Protein AF-A0A2G5LG76-F1 (afdb_monomer_lite)

Radius of gyration: 59.73 Å; chains: 1; bounding box: 99×32×168 Å

Structure (mmCIF, N/CA/C/O backbone):
data_AF-A0A2G5LG76-F1
#
_entry.id   AF-A0A2G5LG76-F1
#
loop_
_atom_site.group_PDB
_atom_site.id
_atom_site.type_symbol
_atom_site.label_atom_id
_atom_site.label_alt_id
_atom_site.label_comp_id
_atom_site.label_asym_id
_atom_site.label_entity_id
_atom_site.label_seq_id
_atom_site.pdbx_PDB_ins_code
_atom_site.Cartn_x
_atom_site.Cartn_y
_atom_site.Cartn_z
_atom_site.occupancy
_atom_site.B_iso_or_equiv
_atom_site.auth_seq_id
_atom_site.auth_comp_id
_atom_site.auth_asym_id
_atom_site.auth_atom_id
_atom_site.pdbx_PDB_model_num
ATOM 1 N N . MET A 1 1 ? -22.701 -0.155 91.442 1.00 51.75 1 MET A N 1
ATOM 2 C CA . MET A 1 1 ? -23.079 -0.009 90.022 1.00 51.75 1 MET A CA 1
ATOM 3 C C . MET A 1 1 ? -24.435 0.675 89.965 1.00 51.75 1 MET A C 1
ATOM 5 O O . MET A 1 1 ? -25.455 0.018 90.115 1.00 51.75 1 MET A O 1
ATOM 9 N N . THR A 1 2 ? -24.459 2.002 89.880 1.00 55.66 2 THR A N 1
ATOM 10 C CA . THR A 1 2 ? -25.697 2.763 89.671 1.00 55.66 2 THR A CA 1
ATOM 11 C C . THR A 1 2 ? -26.064 2.656 88.199 1.00 55.66 2 THR A C 1
ATOM 13 O O . THR A 1 2 ? -25.342 3.187 87.359 1.00 55.66 2 THR A O 1
ATOM 16 N N . PHE A 1 3 ? -27.139 1.927 87.889 1.00 58.81 3 PHE A N 1
ATOM 17 C CA . PHE A 1 3 ? -27.716 1.943 86.549 1.00 58.81 3 PHE A CA 1
ATOM 18 C C . PHE A 1 3 ? -28.110 3.377 86.208 1.00 58.81 3 PHE A C 1
ATOM 20 O O . PHE A 1 3 ? -28.814 4.036 86.979 1.00 58.81 3 PHE A O 1
ATOM 27 N N . ASP A 1 4 ? -27.614 3.852 85.073 1.00 81.94 4 ASP A N 1
ATOM 28 C CA . ASP A 1 4 ? -27.939 5.166 84.552 1.00 81.94 4 ASP A CA 1
ATOM 29 C C . ASP A 1 4 ? -29.458 5.264 84.328 1.00 81.94 4 ASP A C 1
ATOM 31 O O . ASP A 1 4 ? -30.087 4.358 83.766 1.00 81.94 4 ASP A O 1
ATOM 35 N N . LYS A 1 5 ? -30.076 6.342 84.823 1.00 80.06 5 LYS A N 1
ATOM 36 C CA . LYS A 1 5 ? -31.538 6.524 84.784 1.00 80.06 5 LYS A CA 1
ATOM 37 C C . LYS A 1 5 ? -32.067 6.536 83.349 1.00 80.06 5 LYS A C 1
ATOM 39 O O . LYS A 1 5 ? -33.220 6.156 83.132 1.00 80.06 5 LYS A O 1
ATOM 44 N N . ASP A 1 6 ? -31.232 6.919 82.389 1.00 80.38 6 ASP A N 1
ATOM 45 C CA . ASP A 1 6 ? -31.582 6.924 80.972 1.00 80.38 6 ASP A CA 1
ATOM 46 C C . ASP A 1 6 ? -31.678 5.507 80.394 1.00 80.38 6 ASP A C 1
ATOM 48 O O . ASP A 1 6 ? -32.635 5.206 79.678 1.00 80.38 6 ASP A O 1
ATOM 52 N N . GLN A 1 7 ? -30.809 4.581 80.813 1.00 80.25 7 GLN A N 1
ATOM 53 C CA . GLN A 1 7 ? -30.920 3.171 80.419 1.00 80.25 7 GLN A CA 1
ATOM 54 C C . GLN A 1 7 ? -32.157 2.485 81.018 1.00 80.25 7 GLN A C 1
ATOM 56 O O . GLN A 1 7 ? -32.817 1.679 80.359 1.00 80.25 7 GLN A O 1
ATOM 61 N N . LEU A 1 8 ? -32.533 2.836 82.251 1.00 80.44 8 LEU A N 1
ATOM 62 C CA . LEU A 1 8 ? -33.778 2.365 82.875 1.00 80.44 8 LEU A CA 1
ATOM 63 C C . LEU A 1 8 ? -35.032 2.889 82.151 1.00 80.44 8 LEU A C 1
ATOM 65 O O . LEU A 1 8 ? -36.031 2.178 82.037 1.00 80.44 8 LEU A O 1
ATOM 69 N N . ARG A 1 9 ? -34.993 4.118 81.620 1.00 82.19 9 ARG A N 1
ATOM 70 C CA . ARG A 1 9 ? -36.091 4.673 80.810 1.00 82.19 9 ARG A CA 1
ATOM 71 C C . ARG A 1 9 ? -36.193 4.018 79.434 1.00 82.19 9 ARG A C 1
ATOM 73 O O . ARG A 1 9 ? -37.306 3.737 78.994 1.00 82.19 9 ARG A O 1
ATOM 80 N N . GLU A 1 10 ? -35.068 3.770 78.774 1.00 83.12 10 GLU A N 1
ATOM 81 C CA . GLU A 1 10 ? -34.990 3.036 77.502 1.00 83.12 10 GLU A CA 1
ATOM 82 C C . GLU A 1 10 ? -35.563 1.617 77.634 1.00 83.12 10 GLU A C 1
ATOM 84 O O . GLU A 1 10 ? -36.462 1.220 76.892 1.00 83.12 10 GLU A O 1
ATOM 89 N N . THR A 1 11 ? -35.128 0.876 78.654 1.00 82.56 11 THR A N 1
ATOM 90 C CA . THR A 1 11 ? -35.582 -0.503 78.895 1.00 82.56 11 THR A CA 1
ATOM 91 C C . THR A 1 11 ? -37.071 -0.592 79.241 1.00 82.56 11 THR A C 1
ATOM 93 O O . THR A 1 11 ? -37.764 -1.476 78.737 1.00 82.56 11 THR A O 1
ATOM 96 N N . ALA A 1 12 ? -37.609 0.349 80.025 1.00 82.62 12 ALA A N 1
ATOM 97 C CA . ALA A 1 12 ? -39.044 0.416 80.310 1.00 82.62 12 ALA A CA 1
ATOM 98 C C . ALA A 1 12 ? -39.885 0.761 79.063 1.00 82.62 12 ALA A C 1
ATOM 100 O O . ALA A 1 12 ? -40.980 0.218 78.883 1.00 82.62 12 ALA A O 1
ATOM 101 N N . LYS A 1 13 ? -39.380 1.635 78.178 1.00 82.81 13 LYS A N 1
ATOM 102 C CA . LYS A 1 13 ? -40.020 1.929 76.884 1.00 82.81 13 LYS A CA 1
ATOM 103 C C . LYS A 1 13 ? -40.044 0.693 75.988 1.00 82.81 13 LYS A C 1
ATOM 105 O O . LYS A 1 13 ? -41.105 0.370 75.461 1.00 82.81 13 LYS A O 1
ATOM 110 N N . LEU A 1 14 ? -38.925 -0.024 75.882 1.00 78.75 14 LEU A N 1
ATOM 111 C CA . LEU A 1 14 ? -38.826 -1.279 75.133 1.00 78.75 14 LEU A CA 1
ATOM 112 C C . LEU A 1 14 ? -39.794 -2.338 75.674 1.00 78.75 14 LEU A C 1
ATOM 114 O O . LEU A 1 14 ? -40.553 -2.915 74.902 1.00 78.75 14 LEU A O 1
ATOM 118 N N . GLN A 1 15 ? -39.867 -2.532 76.995 1.00 82.56 15 GLN A N 1
ATOM 119 C CA . GLN A 1 15 ? -40.820 -3.470 77.603 1.00 82.56 15 GLN A CA 1
ATOM 120 C C . GLN A 1 15 ? -42.285 -3.113 77.324 1.00 82.56 15 GLN A C 1
ATOM 122 O O . GLN A 1 15 ? -43.109 -4.009 77.147 1.00 82.56 15 GLN A O 1
ATOM 127 N N . LYS A 1 16 ? -42.629 -1.819 77.292 1.00 83.94 16 LYS A N 1
ATOM 128 C CA . LYS A 1 16 ? -43.984 -1.365 76.952 1.00 83.94 16 LYS A CA 1
ATOM 129 C C . LYS A 1 16 ? -44.296 -1.593 75.473 1.00 83.94 16 LYS A C 1
ATOM 131 O O . LYS A 1 16 ? -45.386 -2.058 75.161 1.00 83.94 16 LYS A O 1
ATOM 136 N N . LEU A 1 17 ? -43.337 -1.314 74.592 1.00 77.44 17 LEU A N 1
ATOM 137 C CA . LEU A 1 17 ? -43.454 -1.537 73.151 1.00 77.44 17 LEU A CA 1
ATOM 138 C C . LEU A 1 17 ? -43.623 -3.030 72.823 1.00 77.44 17 LEU A C 1
ATOM 140 O O . LEU A 1 17 ? -44.446 -3.393 71.995 1.00 77.44 17 LEU A O 1
ATOM 144 N N . MET A 1 18 ? -42.905 -3.902 73.537 1.00 77.69 18 MET A N 1
ATOM 145 C CA . MET A 1 18 ? -42.996 -5.360 73.391 1.00 77.69 18 MET A CA 1
ATOM 146 C C . MET A 1 18 ? -44.325 -5.958 73.881 1.00 77.69 18 MET A C 1
ATOM 148 O O . MET A 1 18 ? -44.631 -7.099 73.547 1.00 77.69 18 MET A O 1
ATOM 152 N N . ARG A 1 19 ? -45.112 -5.224 74.681 1.00 85.44 19 ARG A N 1
ATOM 153 C CA . ARG A 1 19 ? -46.445 -5.657 75.141 1.00 85.44 19 ARG A CA 1
ATOM 154 C C . ARG A 1 19 ? -47.576 -5.255 74.190 1.00 85.44 19 ARG A C 1
ATOM 156 O O . ARG A 1 19 ? -48.689 -5.730 74.391 1.00 85.44 19 ARG A O 1
ATOM 163 N N . ASP A 1 20 ? -47.314 -4.407 73.193 1.00 90.31 20 ASP A N 1
ATOM 164 C CA . ASP A 1 20 ? -48.275 -4.038 72.148 1.00 90.31 20 ASP A CA 1
ATOM 165 C C . ASP A 1 20 ? -48.056 -4.915 70.897 1.00 90.31 20 ASP A C 1
ATOM 167 O O . ASP A 1 20 ? -47.065 -4.731 70.182 1.00 90.31 20 ASP A O 1
ATOM 171 N N . PRO A 1 21 ? -48.966 -5.861 70.593 1.00 90.81 21 PRO A N 1
ATOM 172 C CA . PRO A 1 21 ? -48.830 -6.757 69.444 1.00 90.81 21 PRO A CA 1
ATOM 173 C C . PRO A 1 21 ? -48.742 -6.012 68.108 1.00 90.81 21 PRO A C 1
ATOM 175 O O . PRO A 1 21 ? -48.068 -6.472 67.188 1.00 90.81 21 PRO A O 1
ATOM 178 N N . THR A 1 22 ? -49.396 -4.853 68.006 1.00 92.19 22 THR A N 1
ATOM 179 C CA . THR A 1 22 ? -49.442 -4.044 66.781 1.00 92.19 22 THR A CA 1
ATOM 180 C C . THR A 1 22 ? -48.084 -3.409 66.510 1.00 92.19 22 THR A C 1
ATOM 182 O O . THR A 1 22 ? -47.582 -3.452 65.388 1.00 92.19 22 THR A O 1
ATOM 185 N N . ALA A 1 23 ? -47.451 -2.868 67.556 1.00 90.06 23 ALA A N 1
ATOM 186 C CA . ALA A 1 23 ? -46.114 -2.292 67.470 1.00 90.06 23 ALA A CA 1
ATOM 187 C C . ALA A 1 23 ? -45.061 -3.357 67.116 1.00 90.06 23 ALA A C 1
ATOM 189 O O . ALA A 1 23 ? -44.180 -3.108 66.294 1.00 90.06 23 ALA A O 1
ATOM 190 N N . VAL A 1 24 ? -45.184 -4.566 67.678 1.00 89.06 24 VAL A N 1
ATOM 191 C CA . VAL A 1 24 ? -44.302 -5.697 67.348 1.00 89.06 24 VAL A CA 1
ATOM 192 C C . VAL A 1 24 ? -44.476 -6.136 65.889 1.00 89.06 24 VAL A C 1
ATOM 194 O O . VAL A 1 24 ? -43.479 -6.324 65.195 1.00 89.06 24 VAL A O 1
ATOM 197 N N . GLN A 1 25 ? -45.710 -6.246 65.384 1.00 92.94 25 GLN A N 1
ATOM 198 C CA . GLN A 1 25 ? -45.958 -6.583 63.975 1.00 92.94 25 GLN A CA 1
ATOM 199 C C . GLN A 1 25 ? -45.408 -5.524 63.009 1.00 92.94 25 GLN A C 1
ATOM 201 O O . GLN A 1 25 ? -44.820 -5.881 61.989 1.00 92.94 25 GLN A O 1
ATOM 206 N N . ALA A 1 26 ? -45.539 -4.236 63.341 1.00 91.94 26 ALA A N 1
ATOM 207 C CA . ALA A 1 26 ? -44.971 -3.155 62.538 1.00 91.94 26 ALA A CA 1
ATOM 208 C C . ALA A 1 26 ? -43.436 -3.239 62.457 1.00 91.94 26 ALA A C 1
ATOM 210 O O . ALA A 1 26 ? -42.868 -3.063 61.382 1.00 91.94 26 ALA A O 1
ATOM 211 N N . LEU A 1 27 ? -42.765 -3.567 63.569 1.00 91.50 27 LEU A N 1
ATOM 212 C CA . LEU A 1 27 ? -41.314 -3.777 63.589 1.00 91.50 27 LEU A CA 1
ATOM 213 C C . LEU A 1 27 ? -40.883 -4.992 62.759 1.00 91.50 27 LEU A C 1
ATOM 215 O O . LEU A 1 27 ? -39.863 -4.929 62.078 1.00 91.50 27 LEU A O 1
ATOM 219 N N . ILE A 1 28 ? -41.650 -6.087 62.786 1.00 93.62 28 ILE A N 1
ATOM 220 C CA . ILE A 1 28 ? -41.379 -7.263 61.944 1.00 93.62 28 ILE A CA 1
ATOM 221 C C . ILE A 1 28 ? -41.484 -6.889 60.462 1.00 93.62 28 ILE A C 1
ATOM 223 O O . ILE A 1 28 ? -40.553 -7.152 59.703 1.00 93.62 28 ILE A O 1
ATOM 227 N N . ALA A 1 29 ? -42.568 -6.218 60.064 1.00 95.12 29 ALA A N 1
ATOM 228 C CA . ALA A 1 29 ? -42.764 -5.780 58.684 1.00 95.12 29 ALA A CA 1
ATOM 229 C C . ALA A 1 29 ? -41.656 -4.818 58.217 1.00 95.12 29 ALA A C 1
ATOM 231 O O . ALA A 1 29 ? -41.173 -4.920 57.088 1.00 95.12 29 ALA A O 1
ATOM 232 N N . GLU A 1 30 ? -41.213 -3.912 59.091 1.00 96.31 30 GLU A N 1
ATOM 233 C CA . GLU A 1 30 ? -40.114 -2.998 58.783 1.00 96.31 30 GLU A CA 1
ATOM 234 C C . GLU A 1 30 ? -38.771 -3.732 58.656 1.00 96.31 30 GLU A C 1
ATOM 236 O O . GLU A 1 30 ? -38.022 -3.463 57.720 1.00 96.31 30 GLU A O 1
ATOM 241 N N . ASN A 1 31 ? -38.484 -4.717 59.512 1.00 96.12 31 ASN A N 1
ATOM 242 C CA . ASN A 1 31 ? -37.289 -5.555 59.379 1.00 96.12 31 ASN A CA 1
ATOM 243 C C . ASN A 1 31 ? -37.286 -6.353 58.067 1.00 96.12 31 ASN A C 1
ATOM 245 O O . ASN A 1 31 ? -36.255 -6.429 57.400 1.00 96.12 31 ASN A O 1
ATOM 249 N N . GLU A 1 32 ? -38.431 -6.903 57.653 1.00 97.56 32 GLU A N 1
ATOM 250 C CA . GLU A 1 32 ? -38.563 -7.573 56.353 1.00 97.56 32 GLU A CA 1
ATOM 251 C C . GLU A 1 32 ? -38.338 -6.605 55.184 1.00 97.56 32 GLU A C 1
ATOM 253 O O . GLU A 1 32 ? -37.689 -6.954 54.192 1.00 97.56 32 GLU A O 1
ATOM 258 N N . ARG A 1 33 ? -38.850 -5.373 55.290 1.00 97.62 33 ARG A N 1
ATOM 259 C CA . ARG A 1 33 ? -38.618 -4.320 54.295 1.00 97.62 33 ARG A CA 1
ATOM 260 C C . ARG A 1 33 ? -37.134 -3.965 54.215 1.00 97.62 33 ARG A C 1
ATOM 262 O O . ARG A 1 33 ? -36.591 -3.910 53.111 1.00 97.62 33 ARG A O 1
ATOM 269 N N . ILE A 1 34 ? -36.477 -3.769 55.359 1.00 97.25 34 ILE A N 1
ATOM 270 C CA . ILE A 1 34 ? -35.040 -3.483 55.451 1.00 97.25 34 ILE A CA 1
ATOM 271 C C . ILE A 1 34 ? -34.233 -4.622 54.822 1.00 97.25 34 ILE A C 1
ATOM 273 O O . ILE A 1 34 ? -33.374 -4.351 53.981 1.00 97.25 34 ILE A O 1
ATOM 277 N N . ALA A 1 35 ? -34.549 -5.881 55.136 1.00 96.75 35 ALA A N 1
ATOM 278 C CA . ALA A 1 35 ? -33.882 -7.044 54.552 1.00 96.75 35 ALA A CA 1
ATOM 279 C C . ALA A 1 35 ? -33.983 -7.050 53.017 1.00 96.75 35 ALA A C 1
ATOM 281 O O . ALA A 1 35 ? -32.961 -7.117 52.334 1.00 96.75 35 ALA A O 1
ATOM 282 N N . LYS A 1 36 ? -35.186 -6.845 52.460 1.00 97.12 36 LYS A N 1
ATOM 283 C CA . LYS A 1 36 ? -35.390 -6.748 51.001 1.00 97.12 36 LYS A CA 1
ATOM 284 C C . LYS A 1 36 ? -34.599 -5.600 50.375 1.00 97.12 36 LYS A C 1
ATOM 286 O O . LYS A 1 36 ? -34.023 -5.758 49.301 1.00 97.12 36 LYS A O 1
ATOM 291 N N . THR A 1 37 ? -34.559 -4.437 51.029 1.00 97.50 37 THR A N 1
ATOM 292 C CA . THR A 1 37 ? -33.753 -3.314 50.530 1.00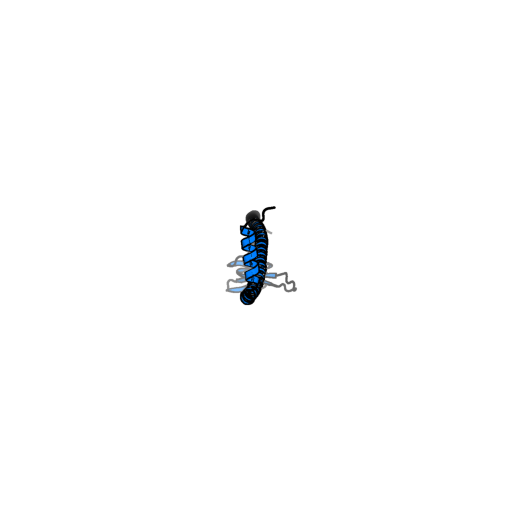 97.50 37 THR A CA 1
ATOM 293 C C . THR A 1 37 ? -32.258 -3.614 50.585 1.00 97.50 37 THR A C 1
ATOM 295 O O . THR A 1 37 ? -31.549 -3.268 49.646 1.00 97.50 37 THR A O 1
ATOM 298 N N . SER A 1 38 ? -31.780 -4.300 51.627 1.00 97.31 38 SER A N 1
ATOM 299 C CA . SER A 1 38 ? -30.380 -4.715 51.753 1.00 97.31 38 SER A CA 1
ATOM 300 C C . SER A 1 38 ? -29.973 -5.658 50.620 1.00 97.31 38 SER A C 1
ATOM 302 O O . SER A 1 38 ? -28.950 -5.434 49.979 1.00 97.31 38 SER A O 1
ATOM 304 N N . GLU A 1 39 ? -30.804 -6.655 50.304 1.00 97.75 39 GLU A N 1
ATOM 305 C CA . GLU A 1 39 ? -30.571 -7.555 49.165 1.00 97.75 39 GLU A CA 1
ATOM 306 C C . GLU A 1 39 ? -30.523 -6.799 47.828 1.00 97.75 39 GLU A C 1
ATOM 308 O O . GLU A 1 39 ? -29.692 -7.091 46.965 1.00 97.75 39 GLU A O 1
ATOM 313 N N . ALA A 1 40 ? -31.399 -5.807 47.637 1.00 97.69 40 ALA A N 1
ATOM 314 C CA . ALA A 1 40 ? -31.393 -4.979 46.433 1.00 97.69 40 ALA A CA 1
ATOM 315 C C . ALA A 1 40 ? -30.092 -4.165 46.304 1.00 97.69 40 ALA A C 1
ATOM 317 O O . ALA A 1 40 ? -29.515 -4.096 45.216 1.00 97.69 40 ALA A O 1
ATOM 318 N N . TRP A 1 41 ? -29.601 -3.595 47.409 1.00 98.31 41 TRP A N 1
ATOM 319 C CA . TRP A 1 41 ? -28.320 -2.886 47.443 1.00 98.31 41 TRP A CA 1
ATOM 320 C C . TRP A 1 41 ? -27.134 -3.804 47.156 1.00 98.31 41 TRP A C 1
ATOM 322 O O . TRP A 1 41 ? -26.225 -3.413 46.423 1.00 98.31 41 TRP A O 1
ATOM 332 N N . GLU A 1 42 ? -27.150 -5.029 47.673 1.00 98.31 42 GLU A N 1
ATOM 333 C CA . GLU A 1 42 ? -26.098 -6.009 47.410 1.00 98.31 42 GLU A CA 1
ATOM 334 C C . GLU A 1 42 ? -26.041 -6.384 45.924 1.00 98.31 42 GLU A C 1
ATOM 336 O O . GLU A 1 42 ? -24.971 -6.344 45.313 1.00 98.31 42 GLU A O 1
ATOM 341 N N . ARG A 1 43 ? -27.197 -6.629 45.292 1.00 98.12 43 ARG A N 1
ATOM 342 C CA . ARG A 1 43 ? -27.273 -6.874 43.840 1.00 98.12 43 ARG A CA 1
ATOM 343 C C . ARG A 1 43 ? -26.739 -5.697 43.030 1.00 98.12 43 ARG A C 1
ATOM 345 O O . ARG A 1 43 ? -25.985 -5.901 42.080 1.00 98.12 43 ARG A O 1
ATOM 352 N N . LEU A 1 44 ? -27.104 -4.471 43.406 1.00 98.31 44 LEU A N 1
ATOM 353 C CA . LEU A 1 44 ? -26.621 -3.269 42.729 1.00 98.31 44 LEU A CA 1
ATOM 354 C C . LEU A 1 44 ? -25.104 -3.101 42.888 1.00 98.31 44 LEU A C 1
ATOM 356 O O . LEU A 1 44 ? -24.427 -2.730 41.931 1.00 98.31 44 LEU A O 1
ATOM 360 N N . SER A 1 45 ? -24.567 -3.409 44.069 1.00 98.19 45 SER A N 1
ATOM 361 C CA . SER A 1 45 ? -23.128 -3.385 44.343 1.00 98.19 45 SER A CA 1
ATOM 362 C C . SER A 1 45 ? -22.371 -4.372 43.449 1.00 98.19 45 SER A C 1
ATOM 364 O O . SER A 1 45 ? -21.408 -3.993 42.778 1.00 98.19 45 SER A O 1
ATOM 366 N N . VAL A 1 46 ? -22.858 -5.614 43.358 1.00 98.38 46 VAL A N 1
ATOM 367 C CA . VAL A 1 46 ? -22.290 -6.644 42.473 1.00 98.38 46 VAL A CA 1
ATOM 368 C C . VAL A 1 46 ? -22.339 -6.199 41.012 1.00 98.38 46 VAL A C 1
ATOM 370 O O . VAL A 1 46 ? -21.338 -6.296 40.304 1.00 98.38 46 VAL A O 1
ATOM 373 N N . TYR A 1 47 ? -23.473 -5.658 40.566 1.00 98.31 47 TYR A N 1
ATOM 374 C CA . TYR A 1 47 ? -23.639 -5.182 39.194 1.00 98.31 47 TYR A CA 1
ATOM 375 C C . TYR A 1 47 ? -22.704 -4.010 38.861 1.00 98.31 47 TYR A C 1
ATOM 377 O O . TYR A 1 47 ? -22.016 -4.030 37.841 1.00 98.31 47 TYR A O 1
ATOM 385 N N . SER A 1 48 ? -22.611 -3.020 39.751 1.00 98.44 48 SER A N 1
ATOM 386 C CA . SER A 1 48 ? -21.709 -1.871 39.607 1.00 98.44 48 SER A CA 1
ATOM 387 C C . SER A 1 48 ? -20.244 -2.304 39.512 1.00 98.44 48 SER A C 1
ATOM 389 O O . SER A 1 48 ? -19.488 -1.815 38.664 1.00 98.44 48 SER A O 1
ATOM 391 N N . LYS A 1 49 ? -19.850 -3.285 40.334 1.00 98.38 49 LYS A N 1
ATOM 392 C CA . LYS A 1 49 ? -18.514 -3.878 40.277 1.00 98.38 49 LYS A CA 1
ATOM 393 C C . LYS A 1 49 ? -18.270 -4.586 38.946 1.00 98.38 49 LYS A C 1
ATOM 395 O O . LYS A 1 49 ? -17.263 -4.312 38.304 1.00 98.38 49 LYS A O 1
ATOM 400 N N . SER A 1 50 ? -19.212 -5.418 38.500 1.00 98.38 50 SER A N 1
ATOM 401 C CA . SER A 1 50 ? -19.114 -6.127 37.219 1.00 98.38 50 SER A CA 1
ATOM 402 C C . SER A 1 50 ? -18.931 -5.168 36.040 1.00 98.38 50 SER A C 1
ATOM 404 O O . SER A 1 50 ? -18.096 -5.418 35.174 1.00 98.38 50 SER A O 1
ATOM 406 N N . ILE A 1 51 ? -19.680 -4.062 36.004 1.00 98.38 51 ILE A N 1
ATOM 407 C CA . ILE A 1 51 ? -19.535 -3.038 34.959 1.00 98.38 51 ILE A CA 1
ATOM 408 C C . ILE A 1 51 ? -18.163 -2.370 35.036 1.00 98.38 51 ILE A C 1
ATOM 410 O O . ILE A 1 51 ? -17.496 -2.195 34.018 1.00 98.38 51 ILE A O 1
ATOM 414 N N . SER A 1 52 ? -17.734 -1.996 36.240 1.00 98.44 52 SER A N 1
ATOM 415 C CA . SER A 1 52 ? -16.442 -1.337 36.445 1.00 98.44 52 SER A CA 1
ATOM 416 C C . SER A 1 52 ? -15.275 -2.222 36.002 1.00 98.44 52 SER A C 1
ATOM 418 O O . SER A 1 52 ? -14.323 -1.729 35.393 1.00 98.44 52 SER A O 1
ATOM 420 N N . ASP A 1 53 ? -15.359 -3.523 36.276 1.00 98.44 53 ASP A N 1
ATOM 421 C CA . ASP A 1 53 ? -14.369 -4.509 35.847 1.00 98.44 53 ASP A CA 1
ATOM 422 C C . ASP A 1 53 ? -14.396 -4.692 34.317 1.00 98.44 53 ASP A C 1
ATOM 424 O O . ASP A 1 53 ? -13.332 -4.723 33.697 1.00 98.44 53 ASP A O 1
ATOM 428 N N . SER A 1 54 ? -15.582 -4.696 33.692 1.00 98.44 54 SER A N 1
ATOM 429 C CA . SER A 1 54 ? -15.731 -4.734 32.225 1.00 98.44 54 SER A CA 1
ATOM 430 C C . SER A 1 54 ? -15.070 -3.531 31.548 1.00 98.44 54 SER A C 1
ATOM 432 O O . SER A 1 54 ? -14.243 -3.701 30.656 1.00 98.44 54 SER A O 1
ATOM 434 N N . PHE A 1 55 ? -15.346 -2.308 32.015 1.00 98.56 55 PHE A N 1
ATOM 435 C CA . PHE A 1 55 ? -14.718 -1.107 31.452 1.00 98.56 55 PHE A CA 1
ATOM 436 C C . PHE A 1 55 ? -13.208 -1.070 31.674 1.00 98.56 55 PHE A C 1
ATOM 438 O O . PHE A 1 55 ? -12.462 -0.548 30.844 1.00 98.56 55 PHE A O 1
ATOM 445 N N . ARG A 1 56 ? -12.726 -1.620 32.793 1.00 98.69 56 ARG A N 1
ATOM 446 C CA . ARG A 1 56 ? -11.288 -1.750 33.030 1.00 98.69 56 ARG A CA 1
ATOM 447 C C . ARG A 1 56 ? -10.653 -2.695 32.011 1.00 98.69 56 ARG A C 1
ATOM 449 O O . ARG A 1 56 ? -9.621 -2.335 31.450 1.00 98.69 56 ARG A O 1
ATOM 456 N N . ALA A 1 57 ? -11.282 -3.840 31.753 1.00 98.38 57 ALA A N 1
ATOM 457 C CA . ALA A 1 57 ? -10.816 -4.808 30.768 1.00 98.38 57 ALA A CA 1
ATOM 458 C C . ALA A 1 57 ? -10.789 -4.213 29.351 1.00 98.38 57 ALA A C 1
ATOM 460 O O . ALA A 1 57 ? -9.759 -4.289 28.688 1.00 98.38 57 ALA A O 1
ATOM 461 N N . GLU A 1 58 ? -11.862 -3.540 28.924 1.00 98.56 58 GLU A N 1
ATOM 462 C CA . GLU A 1 58 ? -11.923 -2.867 27.617 1.00 98.56 58 GLU A CA 1
ATOM 463 C C . GLU A 1 58 ? -10.840 -1.795 27.469 1.00 98.56 58 GLU A C 1
ATOM 465 O O . GLU A 1 58 ? -10.147 -1.722 26.455 1.00 98.56 58 GLU A O 1
ATOM 470 N N . ARG A 1 59 ? -10.631 -0.975 28.503 1.00 98.56 59 ARG A N 1
ATOM 471 C CA . ARG A 1 59 ? -9.572 0.039 28.495 1.00 98.56 59 ARG A CA 1
ATOM 472 C C . ARG A 1 59 ? -8.188 -0.593 28.362 1.00 98.56 59 ARG A C 1
ATOM 474 O O . ARG A 1 59 ? -7.336 -0.059 27.652 1.00 98.56 59 ARG A O 1
ATOM 481 N N . ASP A 1 60 ? -7.934 -1.677 29.084 1.00 98.56 60 ASP A N 1
ATOM 482 C CA . ASP A 1 60 ? -6.635 -2.343 29.067 1.00 98.56 60 ASP A CA 1
ATOM 483 C C . ASP A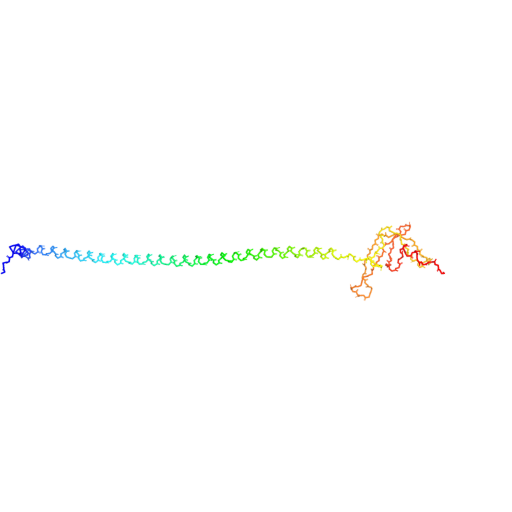 1 60 ? -6.403 -3.054 27.718 1.00 98.56 60 ASP A C 1
ATOM 485 O O . ASP A 1 60 ? -5.296 -2.981 27.180 1.00 98.56 60 ASP A O 1
ATOM 489 N N . GLN A 1 61 ? -7.456 -3.607 27.105 1.00 98.50 61 GLN A N 1
ATOM 490 C CA . GLN A 1 61 ? -7.432 -4.104 25.726 1.00 98.50 61 GLN A CA 1
ATOM 491 C C . GLN A 1 61 ? -7.091 -2.988 24.729 1.00 98.50 61 GLN A C 1
ATOM 493 O O . GLN A 1 61 ? -6.142 -3.126 23.960 1.00 98.50 61 GLN A O 1
ATOM 498 N N . LEU A 1 62 ? -7.792 -1.851 24.777 1.00 98.62 62 LEU A N 1
ATOM 499 C CA . LEU A 1 62 ? -7.538 -0.723 23.874 1.00 98.62 62 LEU A CA 1
ATOM 500 C C . LEU A 1 62 ? -6.113 -0.176 24.009 1.00 98.62 62 LEU A C 1
ATOM 502 O O . LEU A 1 62 ? -5.514 0.263 23.027 1.00 98.62 62 LEU A O 1
ATOM 506 N N . LYS A 1 63 ? -5.537 -0.197 25.215 1.00 98.62 63 LYS A N 1
ATOM 507 C CA . LYS A 1 63 ? -4.127 0.165 25.419 1.00 98.62 63 LYS A CA 1
ATOM 508 C C . LYS A 1 63 ? -3.180 -0.823 24.746 1.00 98.62 63 LYS A C 1
ATOM 510 O O . LYS A 1 63 ? -2.204 -0.389 24.138 1.00 98.62 63 LYS A O 1
ATOM 515 N N . ALA A 1 64 ? -3.458 -2.121 24.851 1.00 98.38 64 ALA A N 1
ATOM 516 C CA . ALA A 1 64 ? -2.656 -3.151 24.203 1.00 98.38 64 ALA A CA 1
ATOM 517 C C . ALA A 1 64 ? -2.725 -3.041 22.670 1.00 98.38 64 ALA A C 1
ATOM 519 O O . ALA A 1 64 ? -1.687 -3.076 22.011 1.00 98.38 64 ALA A O 1
ATOM 520 N N . GLU A 1 65 ? -3.915 -2.827 22.107 1.00 98.44 65 GLU A N 1
ATOM 521 C CA . GLU A 1 65 ? -4.104 -2.633 20.663 1.00 98.44 65 GLU A CA 1
ATOM 522 C C . GLU A 1 65 ? -3.395 -1.370 20.156 1.00 98.44 65 GLU A C 1
ATOM 524 O O . GLU A 1 65 ? -2.674 -1.427 19.162 1.00 98.44 65 GLU A O 1
ATOM 529 N N . ASN A 1 66 ? -3.505 -0.244 20.871 1.00 98.25 66 ASN A N 1
ATOM 530 C CA . ASN A 1 66 ? -2.773 0.978 20.516 1.00 98.25 66 ASN A CA 1
ATOM 531 C C . ASN A 1 66 ? -1.255 0.775 20.539 1.00 98.25 66 ASN A C 1
ATOM 533 O O . ASN A 1 66 ? -0.548 1.281 19.670 1.00 98.25 66 ASN A O 1
ATOM 537 N N . PHE A 1 67 ? -0.741 0.029 21.518 1.00 98.44 67 PHE A N 1
ATOM 538 C CA . PHE A 1 67 ? 0.680 -0.295 21.573 1.00 98.44 67 PHE A CA 1
ATOM 539 C C . PHE A 1 67 ? 1.120 -1.112 20.349 1.00 98.44 67 PHE A C 1
ATOM 541 O O . PHE A 1 67 ? 2.143 -0.803 19.741 1.00 98.44 67 PHE A O 1
ATOM 548 N N . GLN A 1 68 ? 0.326 -2.108 19.946 1.00 98.31 68 GLN A N 1
ATOM 549 C CA . GLN A 1 68 ? 0.601 -2.906 18.749 1.00 98.31 68 GLN A CA 1
ATOM 550 C C . GLN A 1 68 ? 0.544 -2.073 17.465 1.00 98.31 68 GLN A C 1
ATOM 552 O O . GLN A 1 68 ? 1.436 -2.194 16.627 1.00 98.31 68 GLN A O 1
ATOM 557 N N . LEU A 1 69 ? -0.466 -1.211 17.318 1.00 98.19 69 LEU A N 1
ATOM 558 C CA . LEU A 1 69 ? -0.595 -0.321 16.162 1.00 98.19 69 LEU A CA 1
ATOM 559 C C . LEU A 1 69 ? 0.602 0.622 16.043 1.00 98.19 69 LEU A C 1
ATOM 561 O O . LEU A 1 69 ? 1.150 0.770 14.955 1.00 98.19 69 LEU A O 1
ATOM 565 N N . ASN A 1 70 ? 1.060 1.202 17.154 1.00 98.31 70 ASN A N 1
ATOM 566 C CA . ASN A 1 70 ? 2.250 2.051 17.143 1.00 98.31 70 ASN A CA 1
ATOM 567 C C . ASN A 1 70 ? 3.498 1.273 16.699 1.00 98.31 70 ASN A C 1
ATOM 569 O O . ASN A 1 70 ? 4.233 1.749 15.841 1.00 98.31 70 ASN A O 1
ATOM 573 N N . ALA A 1 71 ? 3.686 0.040 17.180 1.00 97.88 71 ALA A N 1
ATOM 574 C CA . ALA A 1 71 ? 4.813 -0.791 16.750 1.00 97.88 71 ALA A CA 1
ATOM 575 C C . ALA A 1 71 ? 4.758 -1.134 15.244 1.00 97.88 71 ALA A C 1
ATOM 577 O O . ALA A 1 71 ? 5.786 -1.188 14.562 1.00 97.88 71 ALA A O 1
ATOM 578 N N . GLN A 1 72 ? 3.555 -1.348 14.700 1.00 98.06 72 GLN A N 1
ATOM 579 C CA . GLN A 1 72 ? 3.359 -1.551 13.261 1.00 98.06 72 GLN A CA 1
ATOM 580 C C . GLN A 1 72 ? 3.680 -0.287 12.455 1.00 98.06 72 GLN A C 1
ATOM 582 O O . GLN A 1 72 ? 4.316 -0.384 11.405 1.00 98.06 72 GLN A O 1
ATOM 587 N N . VAL A 1 73 ? 3.279 0.890 12.946 1.00 98.31 73 VAL A N 1
ATOM 588 C CA . VAL A 1 73 ? 3.599 2.184 12.324 1.00 98.31 73 VAL A CA 1
ATOM 589 C C . VAL A 1 73 ? 5.108 2.419 12.292 1.00 98.31 73 VAL A C 1
ATOM 591 O O . VAL A 1 73 ? 5.627 2.818 11.248 1.00 98.31 73 VAL A O 1
ATOM 594 N N . ASP A 1 74 ? 5.820 2.122 13.378 1.00 98.12 74 ASP A N 1
ATOM 595 C CA . ASP A 1 74 ? 7.281 2.242 13.432 1.00 98.12 74 ASP A CA 1
ATOM 596 C C . ASP A 1 74 ? 7.943 1.341 12.379 1.00 98.12 74 ASP A C 1
ATOM 598 O O . ASP A 1 74 ? 8.745 1.801 11.565 1.00 98.12 74 ASP A O 1
ATOM 602 N N . THR A 1 75 ? 7.510 0.079 12.307 1.00 98.00 75 THR A N 1
ATOM 603 C CA . THR A 1 75 ? 8.010 -0.891 11.318 1.00 98.00 75 THR A CA 1
ATOM 604 C C . THR A 1 75 ? 7.766 -0.417 9.881 1.00 98.00 75 THR A C 1
ATOM 606 O O . THR A 1 75 ? 8.652 -0.489 9.026 1.00 98.00 75 THR A O 1
ATOM 609 N N . LEU A 1 76 ? 6.563 0.091 9.593 1.00 98.25 76 LEU A N 1
ATOM 610 C CA . LEU A 1 76 ? 6.217 0.595 8.264 1.00 98.25 76 LEU A CA 1
ATOM 611 C C . LEU A 1 76 ? 7.035 1.841 7.901 1.00 98.25 76 LEU A C 1
ATOM 613 O O . LEU A 1 76 ? 7.447 2.003 6.751 1.00 98.25 76 LEU A O 1
ATOM 617 N N . THR A 1 77 ? 7.294 2.701 8.884 1.00 98.25 77 THR A N 1
ATOM 618 C CA . THR A 1 77 ? 8.110 3.906 8.715 1.00 98.25 77 THR A CA 1
ATOM 619 C C . THR A 1 77 ? 9.548 3.542 8.359 1.00 98.25 77 THR A C 1
ATOM 621 O O . THR A 1 77 ? 10.104 4.097 7.410 1.00 98.25 77 THR A O 1
ATOM 624 N N . GLU A 1 78 ? 10.142 2.570 9.054 1.00 97.94 78 GLU A N 1
ATOM 625 C CA . GLU A 1 78 ? 11.482 2.070 8.732 1.00 97.94 78 GLU A CA 1
ATOM 626 C C . GLU A 1 78 ? 11.545 1.461 7.328 1.00 97.94 78 GLU A C 1
ATOM 628 O O . GLU A 1 78 ? 12.455 1.774 6.554 1.00 97.94 78 GLU A O 1
ATOM 633 N N . TRP A 1 79 ? 10.555 0.638 6.969 1.00 98.31 79 TRP A N 1
ATOM 634 C CA . TRP A 1 79 ? 10.465 0.050 5.634 1.00 98.31 79 TRP A CA 1
ATOM 635 C C . TRP A 1 79 ? 10.400 1.125 4.541 1.00 98.31 79 TRP A C 1
ATOM 637 O O . TRP A 1 79 ? 11.157 1.068 3.570 1.00 98.31 79 TRP A O 1
ATOM 647 N N . TYR A 1 80 ? 9.561 2.147 4.728 1.00 98.19 80 TYR A N 1
ATOM 648 C CA . TYR A 1 80 ? 9.425 3.257 3.785 1.00 98.19 80 TYR A CA 1
ATOM 649 C C . TYR A 1 80 ? 10.730 4.048 3.623 1.00 98.19 80 TYR A C 1
ATOM 651 O O . TYR A 1 80 ? 11.142 4.358 2.503 1.00 98.19 80 TYR A O 1
ATOM 659 N N . LEU A 1 81 ? 11.423 4.343 4.727 1.00 98.12 81 LEU A N 1
ATOM 660 C CA . LEU A 1 81 ? 12.701 5.054 4.687 1.00 98.12 81 LEU A CA 1
ATOM 661 C C . LEU A 1 81 ? 13.789 4.256 3.963 1.00 98.12 81 LEU A C 1
ATOM 663 O O . LEU A 1 81 ? 14.602 4.846 3.251 1.00 98.12 81 LEU A O 1
ATOM 667 N N . ASN A 1 82 ? 13.812 2.933 4.121 1.00 97.94 82 ASN A N 1
ATOM 668 C CA . ASN A 1 82 ? 14.753 2.080 3.399 1.00 97.94 82 ASN A CA 1
ATOM 669 C C . ASN A 1 82 ? 14.421 2.021 1.903 1.00 97.94 82 ASN A C 1
ATOM 671 O O . ASN A 1 82 ? 15.309 2.252 1.086 1.00 97.94 82 ASN A O 1
ATOM 675 N N . ALA A 1 83 ? 13.146 1.865 1.541 1.00 98.06 83 ALA A N 1
ATOM 676 C CA . ALA A 1 83 ? 12.718 1.887 0.143 1.00 98.06 83 ALA A CA 1
ATOM 677 C C . ALA A 1 83 ? 13.092 3.204 -0.568 1.00 98.06 83 ALA A C 1
ATOM 679 O O . ALA A 1 83 ? 13.514 3.195 -1.726 1.00 98.06 83 ALA A O 1
ATOM 680 N N . LEU A 1 84 ? 12.999 4.344 0.127 1.00 97.75 84 LEU A N 1
ATOM 681 C CA . LEU A 1 84 ? 13.445 5.634 -0.410 1.00 97.75 84 LEU A CA 1
ATOM 682 C C . LEU A 1 84 ? 14.961 5.693 -0.648 1.00 97.75 84 LEU A C 1
ATOM 684 O O . LEU A 1 84 ? 15.400 6.265 -1.648 1.00 97.75 84 LEU A O 1
ATOM 688 N N . LYS A 1 85 ? 15.768 5.111 0.247 1.00 97.31 85 LYS A N 1
ATOM 689 C CA . LYS A 1 85 ? 17.227 5.033 0.066 1.00 97.31 85 LYS A CA 1
ATOM 690 C C . LYS A 1 85 ? 17.584 4.163 -1.135 1.00 97.31 85 LYS A C 1
ATOM 692 O O . LYS A 1 85 ? 18.414 4.576 -1.945 1.00 97.31 85 LYS A O 1
ATOM 697 N N . ASP A 1 86 ? 16.922 3.020 -1.279 1.00 97.50 86 ASP A N 1
ATOM 698 C CA . ASP A 1 86 ? 17.140 2.101 -2.396 1.00 97.50 86 ASP A CA 1
ATOM 699 C C . ASP A 1 86 ? 16.773 2.761 -3.728 1.00 97.50 86 ASP A C 1
ATOM 701 O O . ASP A 1 86 ? 17.550 2.724 -4.680 1.00 97.50 86 ASP A O 1
ATOM 705 N N . ALA A 1 87 ? 15.638 3.464 -3.784 1.00 96.69 87 ALA A N 1
ATOM 706 C CA . ALA A 1 87 ? 15.233 4.214 -4.971 1.00 96.69 87 ALA A CA 1
ATOM 707 C C . ALA A 1 87 ? 16.269 5.283 -5.369 1.00 96.69 87 ALA A C 1
ATOM 709 O O . ALA A 1 87 ? 16.564 5.458 -6.554 1.00 96.69 87 ALA A O 1
ATOM 710 N N . ALA A 1 88 ? 16.856 5.977 -4.389 1.00 97.00 88 ALA A N 1
ATOM 711 C CA . ALA A 1 88 ? 17.913 6.952 -4.642 1.00 97.00 88 ALA A CA 1
ATOM 712 C C . ALA A 1 88 ? 19.206 6.296 -5.161 1.00 97.00 88 ALA A C 1
ATOM 714 O O . ALA A 1 88 ? 19.859 6.861 -6.042 1.00 97.00 88 ALA A O 1
ATOM 715 N N . ALA A 1 89 ? 19.572 5.115 -4.652 1.00 96.19 89 ALA A N 1
ATOM 716 C CA . ALA A 1 89 ? 20.722 4.352 -5.136 1.00 96.19 89 ALA A CA 1
ATOM 717 C C . ALA A 1 89 ? 20.514 3.876 -6.583 1.00 96.19 89 ALA A C 1
ATOM 719 O O . ALA A 1 89 ? 21.341 4.164 -7.445 1.00 96.19 89 ALA A O 1
ATOM 720 N N . ILE A 1 90 ? 19.352 3.285 -6.879 1.00 96.56 90 ILE A N 1
ATOM 721 C CA . ILE A 1 90 ? 18.972 2.853 -8.233 1.00 96.56 90 ILE A CA 1
ATOM 722 C C . ILE A 1 90 ? 19.009 4.028 -9.221 1.00 96.56 90 ILE A C 1
ATOM 724 O O . ILE A 1 90 ? 19.442 3.877 -10.364 1.00 96.56 90 ILE A O 1
ATOM 728 N N . GLY A 1 91 ? 18.574 5.217 -8.789 1.00 97.00 91 GLY A N 1
ATOM 729 C CA . GLY A 1 91 ? 18.659 6.435 -9.595 1.00 97.00 91 GLY A CA 1
ATOM 730 C C . GLY A 1 91 ? 20.093 6.770 -10.014 1.00 97.00 91 GLY A C 1
ATOM 731 O O . GLY A 1 91 ? 20.329 7.041 -11.191 1.00 97.00 91 GLY A O 1
ATOM 732 N N . LYS A 1 92 ? 21.048 6.688 -9.080 1.00 96.50 92 LYS A N 1
ATOM 733 C CA . LYS A 1 92 ? 22.473 6.933 -9.354 1.00 96.50 92 LYS A CA 1
ATOM 734 C C . LYS A 1 92 ? 23.063 5.885 -10.293 1.00 96.50 92 LYS A C 1
ATOM 736 O O . LYS A 1 92 ? 23.716 6.260 -11.262 1.00 96.50 92 LYS A O 1
ATOM 741 N N . ASP A 1 93 ? 22.788 4.605 -10.050 1.00 96.88 93 ASP A N 1
ATOM 742 C CA . ASP A 1 93 ? 23.299 3.507 -10.881 1.00 96.88 93 ASP A CA 1
ATOM 743 C C . ASP A 1 93 ? 22.805 3.626 -12.327 1.00 96.88 93 ASP A C 1
ATOM 745 O O . ASP A 1 93 ? 23.566 3.462 -13.280 1.00 96.88 93 ASP A O 1
ATOM 749 N N . ARG A 1 94 ? 21.529 3.987 -12.508 1.00 96.75 94 ARG A N 1
ATOM 750 C CA . ARG A 1 94 ? 20.952 4.236 -13.833 1.00 96.75 94 ARG A CA 1
ATOM 751 C C . ARG A 1 94 ? 21.657 5.383 -14.554 1.00 96.75 94 ARG A C 1
ATOM 753 O O . ARG A 1 94 ? 21.898 5.288 -15.757 1.00 96.75 94 ARG A O 1
ATOM 760 N N . ASP A 1 95 ? 21.924 6.479 -13.855 1.00 97.19 95 ASP A N 1
ATOM 761 C CA . ASP A 1 95 ? 22.550 7.653 -14.460 1.00 97.19 95 ASP A CA 1
ATOM 762 C C . ASP A 1 95 ? 24.023 7.367 -14.812 1.00 97.19 95 ASP A C 1
ATOM 764 O O . ASP A 1 95 ? 24.470 7.749 -15.894 1.00 97.19 95 ASP A O 1
ATOM 768 N N . GLN A 1 96 ? 24.728 6.583 -13.987 1.00 96.31 96 GLN A N 1
ATOM 769 C CA . GLN A 1 96 ? 26.065 6.074 -14.307 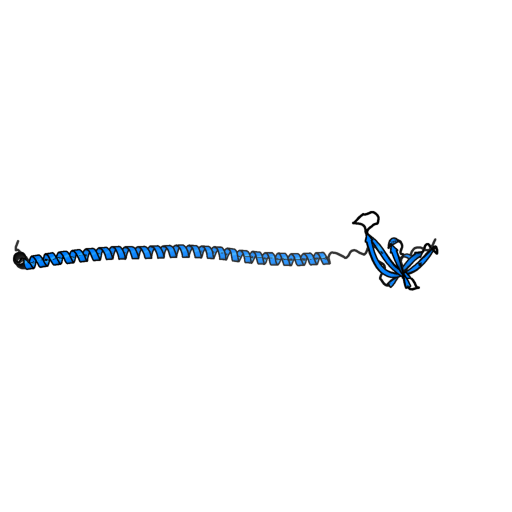1.00 96.31 96 GLN A CA 1
ATOM 770 C C . GLN A 1 96 ? 26.051 5.177 -15.552 1.00 96.31 96 GLN A C 1
ATOM 772 O O . GLN A 1 96 ? 26.821 5.404 -16.479 1.00 96.31 96 GLN A O 1
ATOM 777 N N . LEU A 1 97 ? 25.127 4.213 -15.638 1.00 96.44 97 LEU A N 1
ATOM 778 C CA . LEU A 1 97 ? 25.016 3.327 -16.805 1.00 96.44 97 LEU A CA 1
ATOM 779 C C . LEU A 1 97 ? 24.710 4.086 -18.100 1.00 96.44 97 LEU A C 1
ATOM 781 O O . LEU A 1 97 ? 25.128 3.667 -19.182 1.00 96.44 97 LEU A O 1
ATOM 785 N N . LYS A 1 98 ? 23.964 5.192 -18.021 1.00 96.50 98 LYS A N 1
ATOM 786 C CA . LYS A 1 98 ? 23.747 6.069 -19.178 1.00 96.50 98 LYS A CA 1
ATOM 787 C C . LYS A 1 98 ? 25.046 6.736 -19.618 1.00 96.50 98 LYS A C 1
ATOM 789 O O . LYS A 1 98 ? 25.340 6.704 -20.810 1.00 96.50 98 LYS A O 1
ATOM 794 N N . ALA A 1 99 ? 25.812 7.281 -18.675 1.00 95.62 99 ALA A N 1
ATOM 795 C CA . ALA A 1 99 ? 27.106 7.892 -18.964 1.00 95.62 99 ALA A CA 1
ATOM 796 C C . ALA A 1 99 ? 28.090 6.873 -19.567 1.00 95.62 99 ALA A C 1
ATOM 798 O O . ALA A 1 99 ? 28.725 7.158 -20.581 1.00 95.62 99 ALA A O 1
ATOM 799 N N . ASP A 1 100 ? 28.150 5.661 -19.013 1.00 95.31 100 ASP A N 1
ATOM 800 C CA . ASP A 1 100 ? 29.024 4.593 -19.508 1.00 95.31 100 ASP A CA 1
ATOM 801 C C . ASP A 1 100 ? 28.640 4.158 -20.932 1.00 95.31 100 ASP A C 1
ATOM 803 O O . ASP A 1 100 ? 29.504 4.012 -21.796 1.00 95.31 100 ASP A O 1
ATOM 807 N N . ASN A 1 101 ? 27.342 4.002 -21.220 1.00 94.19 101 ASN A N 1
ATOM 808 C CA . ASN A 1 101 ? 26.872 3.670 -22.571 1.00 94.19 101 ASN A CA 1
ATOM 809 C C . ASN A 1 101 ? 27.196 4.763 -23.593 1.00 94.19 101 ASN A C 1
ATOM 811 O O . ASN A 1 101 ? 27.526 4.462 -24.741 1.00 94.19 101 ASN A O 1
ATOM 815 N N . GLU A 1 102 ? 27.086 6.029 -23.199 1.00 93.38 102 GLU A N 1
ATOM 816 C CA . GLU A 1 102 ? 27.450 7.152 -24.057 1.00 93.38 102 GLU A CA 1
ATOM 817 C C . GLU A 1 102 ? 28.958 7.178 -24.325 1.00 93.38 102 GLU A C 1
ATOM 819 O O . GLU A 1 102 ? 29.378 7.301 -25.477 1.00 93.38 102 GLU A O 1
ATOM 824 N N . ALA A 1 103 ? 29.777 6.960 -23.294 1.00 91.81 103 ALA A N 1
ATOM 825 C CA . ALA A 1 103 ? 31.222 6.847 -23.438 1.00 91.81 103 ALA A CA 1
ATOM 826 C C . ALA A 1 103 ? 31.618 5.691 -24.370 1.00 91.81 103 ALA A C 1
ATOM 828 O O . ALA A 1 103 ? 32.451 5.881 -25.255 1.00 91.81 103 ALA A O 1
ATOM 829 N N . LEU A 1 104 ? 30.984 4.521 -24.236 1.00 90.62 104 LEU A N 1
ATOM 830 C CA . LEU A 1 104 ? 31.218 3.370 -25.114 1.00 90.62 104 LEU A CA 1
ATOM 831 C C . LEU A 1 104 ? 30.827 3.655 -26.565 1.00 90.62 104 LEU A C 1
ATOM 833 O O . LEU A 1 104 ? 31.578 3.318 -27.478 1.00 90.62 104 LEU A O 1
ATOM 837 N N . ARG A 1 105 ? 29.678 4.302 -26.789 1.00 86.31 105 ARG A N 1
ATOM 838 C CA . ARG A 1 105 ? 29.253 4.716 -28.134 1.00 86.31 105 ARG A CA 1
ATOM 839 C C . ARG A 1 105 ? 30.237 5.685 -28.774 1.00 86.31 105 ARG A C 1
ATOM 841 O O . ARG A 1 105 ? 30.531 5.537 -29.952 1.00 86.31 105 ARG A O 1
ATOM 848 N N . ASN A 1 106 ? 30.746 6.643 -28.007 1.00 83.94 106 ASN A N 1
ATOM 849 C CA . ASN A 1 106 ? 31.707 7.624 -28.504 1.00 83.94 106 ASN A CA 1
ATOM 850 C C . ASN A 1 106 ? 33.106 7.020 -28.714 1.00 83.94 106 ASN A C 1
ATOM 852 O O . ASN A 1 106 ? 33.832 7.457 -29.602 1.00 83.94 106 ASN A O 1
ATOM 856 N N . ALA A 1 107 ? 33.490 6.020 -27.915 1.00 83.69 107 ALA A N 1
ATOM 857 C CA . ALA A 1 107 ? 34.757 5.305 -28.060 1.00 83.69 107 ALA A CA 1
ATOM 858 C C . ALA A 1 107 ? 34.752 4.307 -29.230 1.00 83.69 107 ALA A C 1
ATOM 860 O O . ALA A 1 107 ? 35.810 3.991 -29.776 1.00 83.69 107 ALA A O 1
ATOM 861 N N . ALA A 1 108 ? 33.579 3.810 -29.625 1.00 78.31 108 ALA A N 1
ATOM 862 C CA . ALA A 1 108 ? 33.429 2.970 -30.801 1.00 78.31 108 ALA A CA 1
ATOM 863 C C . ALA A 1 108 ? 33.572 3.825 -32.068 1.00 78.31 108 ALA A C 1
ATOM 865 O O . ALA A 1 108 ? 32.614 4.440 -32.537 1.00 78.31 108 ALA A O 1
ATOM 866 N N . ALA A 1 109 ? 34.778 3.860 -32.638 1.00 68.00 109 ALA A N 1
ATOM 867 C CA . ALA A 1 109 ? 34.962 4.396 -33.978 1.00 68.00 109 ALA A CA 1
ATOM 868 C C . ALA A 1 109 ? 34.095 3.576 -34.958 1.00 68.00 109 ALA A C 1
ATOM 870 O O . ALA A 1 109 ? 34.115 2.341 -34.883 1.00 68.00 109 ALA A O 1
ATOM 871 N N . PRO A 1 110 ? 33.327 4.219 -35.859 1.00 68.56 110 PRO A N 1
ATOM 872 C CA . PRO A 1 110 ? 32.687 3.495 -36.944 1.00 68.56 110 PRO A CA 1
ATOM 873 C C . PRO A 1 110 ? 33.772 2.725 -37.697 1.00 68.56 110 PRO A C 1
ATOM 875 O O . PRO A 1 110 ? 34.815 3.293 -38.018 1.00 68.56 110 PRO A O 1
ATOM 878 N N . LEU A 1 111 ? 33.551 1.431 -37.928 1.00 71.00 111 LEU A N 1
ATOM 879 C CA . LEU A 1 111 ? 34.463 0.643 -38.749 1.00 71.00 111 LEU A CA 1
ATOM 880 C C . LEU A 1 111 ? 34.536 1.290 -40.133 1.00 71.00 111 LEU A C 1
ATOM 882 O O . LEU A 1 111 ? 33.499 1.632 -40.709 1.00 71.00 111 LEU A O 1
ATOM 886 N N . ASP A 1 112 ? 35.753 1.462 -40.648 1.00 71.50 112 ASP A N 1
ATOM 887 C CA . ASP A 1 112 ? 35.930 1.884 -42.030 1.00 71.50 112 ASP A CA 1
ATOM 888 C C . ASP A 1 112 ? 35.213 0.872 -42.938 1.00 71.50 112 ASP A C 1
ATOM 890 O O . ASP A 1 112 ? 35.398 -0.337 -42.750 1.00 71.50 112 ASP A O 1
ATOM 894 N N . PRO A 1 113 ? 34.394 1.329 -43.903 1.00 63.84 113 PRO A N 1
ATOM 895 C CA . PRO A 1 113 ? 33.721 0.435 -44.831 1.00 63.84 113 PRO A CA 1
ATOM 896 C C . PRO A 1 113 ? 34.741 -0.474 -45.518 1.00 63.84 113 PRO A C 1
ATOM 898 O O . PRO A 1 113 ? 35.692 -0.002 -46.150 1.00 63.84 113 PRO A O 1
ATOM 901 N N . VAL A 1 114 ? 34.547 -1.783 -45.407 1.00 70.75 114 VAL A N 1
ATOM 902 C CA . VAL A 1 114 ? 35.369 -2.769 -46.102 1.00 70.75 114 VAL A CA 1
ATOM 903 C C . VAL A 1 114 ? 35.027 -2.715 -47.590 1.00 70.75 114 VAL A C 1
ATOM 905 O O . VAL A 1 114 ? 33.904 -2.409 -47.994 1.00 70.75 114 VAL A O 1
ATOM 908 N N . ASN A 1 115 ? 36.005 -3.000 -48.447 1.00 55.66 115 ASN A N 1
ATOM 909 C CA . ASN A 1 115 ? 35.769 -3.096 -49.883 1.00 55.66 115 ASN A CA 1
ATOM 910 C C . ASN A 1 115 ? 34.724 -4.200 -50.161 1.00 55.66 115 ASN A C 1
ATOM 912 O O . ASN A 1 115 ? 35.007 -5.379 -49.956 1.00 55.66 115 ASN A O 1
ATOM 916 N N . GLY A 1 116 ? 33.515 -3.802 -50.571 1.00 61.72 116 GLY A N 1
ATOM 917 C CA . GLY A 1 116 ? 32.337 -4.676 -50.674 1.00 61.72 116 GLY A CA 1
ATOM 918 C C . GLY A 1 116 ? 31.138 -4.257 -49.809 1.00 61.72 116 GLY A C 1
ATOM 919 O O . GLY A 1 116 ? 30.027 -4.693 -50.097 1.00 61.72 116 GLY A O 1
ATOM 920 N N . ASP A 1 117 ? 31.320 -3.366 -48.827 1.00 64.56 117 ASP A N 1
ATOM 921 C CA . ASP A 1 117 ? 30.235 -2.866 -47.959 1.00 64.56 117 ASP A CA 1
ATOM 922 C C . ASP A 1 117 ? 29.304 -1.874 -48.669 1.00 64.56 117 ASP A C 1
ATOM 924 O O . ASP A 1 117 ? 28.189 -1.603 -48.219 1.00 64.56 117 ASP A O 1
ATOM 928 N N . GLN A 1 118 ? 29.759 -1.303 -49.785 1.00 75.75 118 GLN A N 1
ATOM 929 C CA . GLN A 1 118 ? 29.049 -0.251 -50.498 1.00 75.75 118 GLN A CA 1
ATOM 930 C C . GLN A 1 118 ? 28.471 -0.781 -51.806 1.00 75.75 118 GLN A C 1
ATOM 932 O O . GLN A 1 118 ? 29.191 -1.128 -52.743 1.00 75.75 118 GLN A O 1
ATOM 937 N N . LEU A 1 119 ? 27.142 -0.795 -51.883 1.00 84.88 119 LEU A N 1
ATOM 938 C CA . LEU A 1 119 ? 26.444 -0.970 -53.149 1.00 84.88 119 LEU A CA 1
ATOM 939 C C . LEU A 1 119 ? 26.669 0.278 -54.024 1.00 84.88 119 LEU A C 1
ATOM 941 O O . LEU A 1 119 ? 26.724 1.389 -53.486 1.00 84.88 119 LEU A O 1
ATOM 945 N N . PRO A 1 120 ? 26.759 0.137 -55.363 1.00 87.94 120 PRO A N 1
ATOM 946 C CA . PRO A 1 120 ? 26.761 1.293 -56.265 1.00 87.94 120 PRO A CA 1
ATOM 947 C C . PRO A 1 120 ? 25.559 2.179 -55.946 1.00 87.94 120 PRO A C 1
ATOM 949 O O . PRO A 1 120 ? 24.519 1.623 -55.635 1.00 87.94 120 PRO A O 1
ATOM 952 N N . ALA A 1 121 ? 25.635 3.506 -56.023 1.00 89.19 121 ALA A N 1
ATOM 953 C CA . ALA A 1 121 ? 24.488 4.360 -55.689 1.00 89.19 121 ALA A CA 1
ATOM 954 C C . ALA A 1 121 ? 23.340 4.231 -56.714 1.00 89.19 121 ALA A C 1
ATOM 956 O O . ALA A 1 121 ? 23.580 3.972 -57.896 1.00 89.19 121 ALA A O 1
ATOM 957 N N . ILE A 1 122 ? 22.089 4.464 -56.304 1.00 91.62 122 ILE A N 1
ATOM 958 C CA . ILE A 1 122 ? 20.973 4.571 -57.261 1.00 91.62 122 ILE A CA 1
ATOM 959 C C . ILE A 1 122 ? 21.241 5.769 -58.183 1.00 91.62 122 ILE A C 1
ATOM 961 O O . ILE A 1 122 ? 21.689 6.820 -57.732 1.00 91.62 122 ILE A O 1
ATOM 965 N N . ASN A 1 123 ? 20.964 5.600 -59.474 1.00 93.06 123 ASN A N 1
ATOM 966 C CA . ASN A 1 123 ? 21.291 6.499 -60.583 1.00 93.06 123 ASN A CA 1
ATOM 967 C C . ASN A 1 123 ? 22.785 6.595 -60.940 1.00 93.06 123 ASN A C 1
ATOM 969 O O . ASN A 1 123 ? 23.136 7.368 -61.830 1.00 93.06 123 ASN A O 1
ATOM 973 N N . SER A 1 124 ? 23.664 5.810 -60.306 1.00 92.75 124 SER A N 1
ATOM 974 C CA . SER A 1 124 ? 25.060 5.696 -60.750 1.00 92.75 124 SER A CA 1
ATOM 975 C C . SER A 1 124 ? 25.188 4.846 -62.015 1.00 92.75 124 SER A C 1
ATOM 977 O O . SER A 1 124 ? 24.306 4.037 -62.335 1.00 92.75 124 SER A O 1
ATOM 979 N N . LYS A 1 125 ? 26.291 5.049 -62.739 1.00 92.50 125 LYS A N 1
ATOM 980 C CA . LYS A 1 125 ? 26.665 4.251 -63.904 1.00 92.50 125 LYS A CA 1
ATOM 981 C C . LYS A 1 125 ? 27.447 3.022 -63.471 1.00 92.50 125 LYS A C 1
ATOM 983 O O . LYS A 1 125 ? 28.301 3.085 -62.588 1.00 92.50 125 LYS A O 1
ATOM 988 N N . VAL A 1 126 ? 27.103 1.896 -64.078 1.00 92.25 126 VAL A N 1
ATOM 989 C CA . VAL A 1 126 ? 27.772 0.618 -63.868 1.00 92.25 126 VAL A CA 1
ATOM 990 C C . VAL A 1 126 ? 27.920 -0.117 -65.187 1.00 92.25 126 VAL A C 1
ATOM 992 O O . VAL A 1 126 ? 27.096 0.028 -66.088 1.00 92.25 126 VAL A O 1
ATOM 995 N N . LEU A 1 127 ? 28.945 -0.950 -65.284 1.00 91.75 127 LEU A N 1
ATOM 996 C CA . LEU A 1 127 ? 29.183 -1.790 -66.445 1.00 91.75 127 LEU A CA 1
ATOM 997 C C . LEU A 1 127 ? 28.678 -3.204 -66.177 1.00 91.75 127 LEU A C 1
ATOM 999 O O . LEU A 1 127 ? 28.979 -3.805 -65.142 1.00 91.75 127 LEU A O 1
ATOM 1003 N N . ILE A 1 128 ? 27.947 -3.747 -67.145 1.00 90.38 128 ILE A N 1
ATOM 1004 C CA . ILE A 1 128 ? 27.490 -5.137 -67.161 1.00 90.38 128 ILE A CA 1
ATOM 1005 C C . ILE A 1 128 ? 28.042 -5.808 -68.408 1.00 90.38 128 ILE A C 1
ATOM 1007 O O . ILE A 1 128 ? 27.916 -5.269 -69.507 1.00 90.38 128 ILE A O 1
ATOM 1011 N N . HIS A 1 129 ? 28.619 -6.998 -68.249 1.00 85.75 129 HIS A N 1
ATOM 1012 C CA . HIS A 1 129 ? 29.026 -7.813 -69.389 1.00 85.75 129 HIS A CA 1
ATOM 1013 C C . HIS A 1 129 ? 27.794 -8.432 -70.050 1.00 85.75 129 HIS A C 1
ATOM 1015 O O . HIS A 1 129 ? 26.978 -9.096 -69.399 1.00 85.75 129 HIS A O 1
ATOM 1021 N N . LEU A 1 130 ? 27.637 -8.181 -71.346 1.00 82.69 130 LEU A N 1
ATOM 1022 C CA . LEU A 1 130 ? 26.588 -8.772 -72.163 1.00 82.69 130 LEU A CA 1
ATOM 1023 C C . LEU A 1 130 ? 27.199 -9.844 -73.061 1.00 82.69 130 LEU A C 1
ATOM 1025 O O . LEU A 1 130 ? 27.905 -9.538 -74.019 1.00 82.69 130 LEU A O 1
ATOM 1029 N N . SER A 1 131 ? 26.863 -11.108 -72.799 1.00 80.75 131 SER A N 1
ATOM 1030 C CA . SER A 1 131 ? 27.370 -12.247 -73.575 1.00 80.75 131 SER A CA 1
ATOM 1031 C C . SER A 1 131 ? 26.977 -12.194 -75.056 1.00 80.75 131 SER A C 1
ATOM 1033 O O . SER A 1 131 ? 27.660 -12.773 -75.890 1.00 80.75 131 SER A O 1
ATOM 1035 N N . SER A 1 132 ? 25.892 -11.491 -75.399 1.00 82.75 132 SER A N 1
ATOM 1036 C CA . SER A 1 132 ? 25.415 -11.328 -76.777 1.00 82.75 132 SER A CA 1
ATOM 1037 C C . SER A 1 132 ? 26.361 -10.523 -77.666 1.00 82.75 132 SER A C 1
ATOM 1039 O O . SER A 1 132 ? 26.371 -10.726 -78.875 1.00 82.75 132 SER A O 1
ATOM 1041 N N . CYS A 1 133 ? 27.124 -9.597 -77.086 1.00 82.44 133 CYS A N 1
ATOM 1042 C CA . CYS A 1 133 ? 28.065 -8.741 -77.811 1.00 82.44 133 CYS A CA 1
ATOM 1043 C C . CYS A 1 133 ? 29.490 -8.822 -77.253 1.00 82.44 133 CYS A C 1
ATOM 1045 O O . CYS A 1 133 ? 30.335 -8.033 -77.657 1.00 82.44 133 CYS A O 1
ATOM 1047 N N . ASP A 1 134 ? 29.723 -9.746 -76.316 1.00 87.00 134 ASP A N 1
ATOM 1048 C CA . ASP A 1 134 ? 30.973 -9.939 -75.577 1.00 87.00 134 ASP A CA 1
ATOM 1049 C C . ASP A 1 134 ? 31.630 -8.623 -75.119 1.00 87.00 134 ASP A C 1
ATOM 1051 O O . ASP A 1 134 ? 32.832 -8.408 -75.248 1.00 87.00 134 ASP A O 1
ATOM 1055 N N . ALA A 1 135 ? 30.811 -7.701 -74.606 1.00 86.75 135 ALA A N 1
ATOM 1056 C CA . ALA A 1 135 ? 31.250 -6.361 -74.240 1.00 86.75 135 ALA A CA 1
ATOM 1057 C C . ALA A 1 135 ? 30.658 -5.919 -72.902 1.00 86.75 135 ALA A C 1
ATOM 1059 O O . ALA A 1 135 ? 29.556 -6.320 -72.516 1.00 86.75 135 ALA A O 1
ATOM 1060 N N . TRP A 1 136 ? 31.400 -5.060 -72.203 1.00 88.69 136 TRP A N 1
ATOM 1061 C CA . TRP A 1 136 ? 30.926 -4.348 -71.022 1.00 88.69 136 TRP A CA 1
ATOM 1062 C C . TRP A 1 136 ? 30.134 -3.122 -71.464 1.00 88.69 136 TRP A C 1
ATOM 1064 O O . TRP A 1 136 ? 30.677 -2.232 -72.112 1.00 88.69 136 TRP A O 1
ATOM 1074 N N . VAL A 1 137 ? 28.849 -3.086 -71.123 1.00 90.12 137 VAL A N 1
ATOM 1075 C CA . VAL A 1 137 ? 27.934 -2.020 -71.538 1.00 90.12 137 VAL A CA 1
ATOM 1076 C C . VAL A 1 137 ? 27.458 -1.239 -70.323 1.00 90.12 137 VAL A C 1
ATOM 1078 O O . VAL A 1 137 ? 27.079 -1.818 -69.298 1.00 90.12 137 VAL A O 1
ATOM 1081 N N . GLU A 1 138 ? 27.466 0.085 -70.451 1.00 92.94 138 GLU A N 1
ATOM 1082 C CA . GLU A 1 138 ? 27.017 1.002 -69.410 1.00 92.94 138 GLU A CA 1
ATOM 1083 C C . GLU A 1 138 ? 25.507 0.902 -69.192 1.00 92.94 138 GLU A C 1
ATOM 1085 O O . GLU A 1 138 ? 24.708 0.978 -70.124 1.00 92.94 138 GLU A O 1
ATOM 1090 N N . HIS A 1 139 ? 25.120 0.766 -67.930 1.00 94.19 139 HIS A N 1
ATOM 1091 C CA . HIS A 1 139 ? 23.745 0.850 -67.479 1.00 94.19 139 HIS A CA 1
ATOM 1092 C C . HIS A 1 139 ? 23.641 1.768 -66.261 1.00 94.19 139 HIS A C 1
ATOM 1094 O O . HIS A 1 139 ? 24.609 2.029 -65.549 1.00 94.19 139 HIS A O 1
ATOM 1100 N N . THR A 1 140 ? 22.429 2.244 -66.000 1.00 95.19 140 THR A N 1
ATOM 1101 C CA . THR A 1 140 ? 22.113 3.104 -64.858 1.00 95.19 140 THR A CA 1
ATOM 1102 C C . THR A 1 140 ? 21.444 2.280 -63.768 1.00 95.19 140 THR A C 1
ATOM 1104 O O . THR A 1 140 ? 20.452 1.600 -64.030 1.00 95.19 140 THR A O 1
ATOM 1107 N N . VAL A 1 141 ? 21.952 2.335 -62.540 1.00 95.00 141 VAL A N 1
ATOM 1108 C CA . VAL A 1 141 ? 21.367 1.600 -61.410 1.00 95.00 141 VAL A CA 1
ATOM 1109 C C . VAL A 1 141 ? 20.030 2.215 -61.012 1.00 95.00 141 VAL A C 1
ATOM 1111 O O . VAL A 1 141 ? 19.939 3.418 -60.799 1.00 95.00 141 VAL A O 1
ATOM 1114 N N . VAL A 1 142 ? 18.987 1.400 -60.873 1.00 95.75 142 VAL A N 1
ATOM 1115 C CA . VAL A 1 142 ? 17.636 1.856 -60.490 1.00 95.75 142 VAL A CA 1
ATOM 1116 C C . VAL A 1 142 ? 17.133 1.236 -59.185 1.00 95.75 142 VAL A C 1
ATOM 1118 O O . VAL A 1 142 ? 16.083 1.633 -58.687 1.00 95.75 142 VAL A O 1
ATOM 1121 N N . GLY A 1 143 ? 17.858 0.272 -58.613 1.00 94.62 143 GLY A N 1
ATOM 1122 C CA . GLY A 1 143 ? 17.540 -0.313 -57.310 1.00 94.62 143 GLY A CA 1
ATOM 1123 C C . GLY A 1 143 ? 18.233 -1.650 -57.066 1.00 94.62 143 GLY A C 1
ATOM 1124 O O . GLY A 1 143 ? 19.056 -2.091 -57.867 1.00 94.62 143 GLY A O 1
ATOM 1125 N N . TYR A 1 144 ? 17.857 -2.319 -55.977 1.00 94.44 144 TYR A N 1
ATOM 1126 C CA . TYR A 1 144 ? 18.431 -3.600 -55.551 1.00 94.44 144 TYR A CA 1
ATOM 1127 C C . TYR A 1 144 ? 17.339 -4.503 -55.002 1.00 94.44 144 TYR A C 1
ATOM 1129 O O . TYR A 1 144 ? 16.287 -4.035 -54.564 1.00 94.44 144 TYR A O 1
ATOM 1137 N N . TYR A 1 145 ? 17.607 -5.798 -54.997 1.00 93.38 145 TYR A N 1
ATOM 1138 C CA . TYR A 1 145 ? 16.857 -6.752 -54.196 1.00 93.38 145 TYR A CA 1
ATOM 1139 C C . TYR A 1 145 ? 17.770 -7.909 -53.799 1.00 93.38 145 TYR A C 1
ATOM 1141 O O . TYR A 1 145 ? 18.704 -8.259 -54.521 1.00 93.38 145 TYR A O 1
ATOM 1149 N N . ALA A 1 146 ? 17.499 -8.492 -52.639 1.00 91.94 146 ALA A N 1
ATOM 1150 C CA . ALA A 1 146 ? 18.113 -9.737 -52.214 1.00 91.94 146 ALA A CA 1
ATOM 1151 C C . ALA A 1 146 ? 17.188 -10.895 -52.604 1.00 91.94 146 ALA A C 1
ATOM 1153 O O . ALA A 1 146 ? 15.969 -10.783 -52.473 1.00 91.94 146 ALA A O 1
ATOM 1154 N N . TRP A 1 147 ? 17.758 -11.987 -53.104 1.00 89.12 147 TRP A N 1
ATOM 1155 C CA . TRP A 1 147 ? 17.034 -13.227 -53.375 1.00 89.12 147 TRP A CA 1
ATOM 1156 C C . TRP A 1 147 ? 17.729 -14.380 -52.656 1.00 89.12 147 TRP A C 1
ATOM 1158 O O . TRP A 1 147 ? 18.958 -14.403 -52.568 1.00 89.12 147 TRP A O 1
ATOM 1168 N N . GLU A 1 148 ? 16.955 -15.336 -52.154 1.00 88.69 148 GLU A N 1
ATOM 1169 C CA . GLU A 1 148 ? 17.467 -16.548 -51.504 1.00 88.69 148 GLU A CA 1
ATOM 1170 C C . GLU A 1 148 ? 18.425 -17.328 -52.418 1.00 88.69 148 GLU A C 1
ATOM 1172 O O . GLU A 1 148 ? 18.393 -17.213 -53.651 1.00 88.69 148 GLU A O 1
ATOM 1177 N N . ASP A 1 149 ? 19.338 -18.097 -51.838 1.00 83.88 149 ASP A N 1
ATOM 1178 C CA . ASP A 1 149 ? 20.219 -18.953 -52.624 1.00 83.88 149 ASP A CA 1
ATOM 1179 C C . ASP A 1 149 ? 19.452 -20.093 -53.332 1.00 83.88 149 ASP A C 1
ATOM 1181 O O . ASP A 1 149 ? 18.477 -20.623 -52.805 1.00 83.88 149 ASP A O 1
ATOM 1185 N N . LEU A 1 150 ? 19.886 -20.498 -54.538 1.00 77.31 150 LEU A N 1
ATOM 1186 C CA . LEU A 1 150 ? 19.248 -21.620 -55.264 1.00 77.31 150 LEU A CA 1
ATOM 1187 C C . LEU A 1 150 ? 19.535 -22.980 -54.606 1.00 77.31 150 LEU A C 1
ATOM 1189 O O . LEU A 1 150 ? 18.882 -23.961 -54.953 1.00 77.31 150 LEU A O 1
ATOM 1193 N N . GLY A 1 151 ? 20.513 -23.050 -53.696 1.00 76.25 151 GLY A N 1
ATOM 1194 C CA . GLY A 1 151 ? 20.951 -24.263 -53.004 1.00 76.25 151 GLY A CA 1
ATOM 1195 C C . GLY A 1 151 ? 20.317 -24.504 -51.629 1.00 76.25 151 GLY A C 1
ATOM 1196 O O . GLY A 1 151 ? 20.830 -25.340 -50.892 1.00 76.25 151 GLY A O 1
ATOM 1197 N N . ALA A 1 152 ? 19.233 -23.796 -51.278 1.00 72.56 152 ALA A N 1
ATOM 1198 C CA . ALA A 1 152 ? 18.471 -23.961 -50.028 1.00 72.56 152 ALA A CA 1
ATOM 1199 C C . ALA A 1 152 ? 19.212 -23.610 -48.717 1.00 72.56 152 ALA A C 1
ATOM 1201 O O . ALA A 1 152 ? 18.810 -24.052 -47.641 1.00 72.56 152 ALA A O 1
ATOM 1202 N N . ASN A 1 153 ? 20.270 -22.794 -48.768 1.00 80.44 153 ASN A N 1
ATOM 1203 C CA . ASN A 1 153 ? 20.839 -22.206 -47.555 1.00 80.44 153 ASN A CA 1
ATOM 1204 C C . ASN A 1 153 ? 20.092 -20.911 -47.198 1.00 80.44 153 ASN A C 1
ATOM 1206 O O . ASN A 1 153 ? 20.329 -19.871 -47.811 1.00 80.44 153 ASN A O 1
ATOM 1210 N N . GLU A 1 154 ? 19.218 -20.975 -46.189 1.00 79.19 154 GLU A N 1
ATOM 1211 C CA . GLU A 1 154 ? 18.406 -19.841 -45.708 1.00 79.19 154 GLU A CA 1
ATOM 1212 C C . GLU A 1 154 ? 19.246 -18.670 -45.171 1.00 79.19 154 GLU A C 1
ATOM 1214 O O . GLU A 1 154 ? 18.764 -17.543 -45.092 1.00 79.19 154 GLU A O 1
ATOM 1219 N N . TYR A 1 155 ? 20.517 -18.911 -44.841 1.00 81.56 155 TYR A N 1
ATOM 1220 C CA . TYR A 1 155 ? 21.436 -17.888 -44.341 1.00 81.56 155 TYR A CA 1
ATOM 1221 C C . TYR A 1 155 ? 22.207 -17.163 -45.453 1.00 81.56 155 TYR A C 1
ATOM 1223 O O . TYR A 1 155 ? 22.968 -16.239 -45.160 1.00 81.56 155 TYR A O 1
ATOM 1231 N N . LEU A 1 156 ? 22.055 -17.569 -46.721 1.00 81.88 156 LEU A N 1
ATOM 1232 C CA . LEU A 1 156 ? 22.744 -16.955 -47.855 1.00 81.88 156 LEU A CA 1
ATOM 1233 C C . LEU A 1 156 ? 21.756 -16.241 -48.777 1.00 81.88 156 LEU A C 1
ATOM 1235 O O . LEU A 1 156 ? 20.864 -16.842 -49.377 1.00 81.88 156 LEU A O 1
ATOM 1239 N N . HIS A 1 157 ? 21.980 -14.941 -48.955 1.00 85.69 157 HIS A N 1
ATOM 1240 C CA . HIS A 1 157 ? 21.252 -14.130 -49.919 1.00 85.69 157 HIS A CA 1
ATOM 1241 C C . HIS A 1 157 ? 22.177 -13.659 -51.035 1.00 85.69 157 HIS A C 1
ATOM 1243 O O . HIS A 1 157 ? 23.314 -13.242 -50.812 1.00 85.69 157 HIS A O 1
ATOM 1249 N N . ARG A 1 158 ? 21.659 -13.684 -52.259 1.00 88.25 158 ARG A N 1
ATOM 1250 C CA . ARG A 1 158 ? 22.315 -13.118 -53.433 1.00 88.25 158 ARG A CA 1
ATOM 1251 C C . ARG A 1 158 ? 21.746 -11.737 -53.687 1.00 88.25 158 ARG A C 1
ATOM 1253 O O . ARG A 1 158 ? 20.536 -11.572 -53.834 1.00 88.25 158 ARG A O 1
ATOM 1260 N N . VAL A 1 159 ? 22.626 -10.747 -53.745 1.00 90.06 159 VAL A N 1
ATOM 1261 C CA . VAL A 1 159 ? 22.244 -9.368 -54.042 1.00 90.06 159 VAL A CA 1
ATOM 1262 C C . VAL A 1 159 ? 22.205 -9.183 -55.553 1.00 90.06 159 VAL A C 1
ATOM 1264 O O . VAL A 1 159 ? 23.200 -9.410 -56.246 1.00 90.06 159 VAL A O 1
ATOM 1267 N N . PHE A 1 160 ? 21.051 -8.760 -56.055 1.00 92.62 160 PHE A N 1
ATOM 1268 C CA . PHE A 1 160 ? 20.848 -8.368 -57.440 1.00 92.62 160 PHE A CA 1
ATOM 1269 C C . PHE A 1 160 ? 20.740 -6.849 -57.539 1.00 92.62 160 PHE A C 1
ATOM 1271 O O . PHE A 1 160 ? 20.028 -6.207 -56.764 1.00 92.62 160 PHE A O 1
ATOM 1278 N N . ILE A 1 161 ? 21.408 -6.282 -58.539 1.00 92.88 161 ILE A N 1
ATOM 1279 C CA . ILE A 1 161 ? 21.269 -4.883 -58.932 1.00 92.88 161 ILE A CA 1
ATOM 1280 C C . ILE A 1 161 ? 20.269 -4.816 -60.083 1.00 92.88 161 ILE A C 1
ATOM 1282 O O . ILE A 1 161 ? 20.417 -5.517 -61.087 1.00 92.88 161 ILE A O 1
ATOM 1286 N N . ARG A 1 162 ? 19.259 -3.954 -59.948 1.00 95.50 162 ARG A N 1
ATOM 1287 C CA . ARG A 1 162 ? 18.370 -3.565 -61.044 1.00 95.50 162 ARG A CA 1
ATOM 1288 C C . ARG A 1 162 ? 18.991 -2.404 -61.789 1.00 95.50 162 ARG A C 1
ATOM 1290 O O . ARG A 1 162 ? 19.350 -1.393 -61.185 1.00 95.50 162 ARG A O 1
ATOM 1297 N N . VAL A 1 163 ? 19.058 -2.533 -63.100 1.00 94.38 163 VAL A N 1
ATOM 1298 C CA . VAL A 1 163 ? 19.652 -1.535 -63.975 1.00 94.38 163 VAL A CA 1
ATOM 1299 C C . VAL A 1 163 ? 18.722 -1.189 -65.131 1.00 94.38 163 VAL A C 1
ATOM 1301 O O . VAL A 1 163 ? 17.811 -1.951 -65.461 1.00 94.38 163 VAL A O 1
ATOM 1304 N N . ARG A 1 164 ? 18.970 -0.036 -65.745 1.00 95.69 164 ARG A N 1
ATOM 1305 C CA . ARG A 1 164 ? 18.305 0.449 -66.950 1.00 95.69 164 ARG A CA 1
ATOM 1306 C C . ARG A 1 164 ? 19.351 0.796 -68.004 1.00 95.69 164 ARG A C 1
ATOM 1308 O O . ARG A 1 164 ? 20.309 1.499 -67.679 1.00 95.69 164 ARG A O 1
ATOM 1315 N N . ASP A 1 165 ? 19.181 0.303 -69.222 1.00 92.56 165 ASP A N 1
ATOM 1316 C CA . ASP A 1 165 ? 20.042 0.672 -70.352 1.00 92.56 165 ASP A CA 1
ATOM 1317 C C . ASP A 1 165 ? 19.687 2.062 -70.925 1.00 92.56 165 ASP A C 1
ATOM 1319 O O . ASP A 1 165 ? 18.854 2.790 -70.372 1.00 92.56 165 ASP A O 1
ATOM 1323 N N . ALA A 1 166 ? 20.357 2.458 -72.011 1.00 90.56 166 ALA A N 1
ATOM 1324 C CA . ALA A 1 166 ? 20.115 3.734 -72.687 1.00 90.56 166 ALA A CA 1
ATOM 1325 C C . ALA A 1 166 ? 18.731 3.810 -73.362 1.00 90.56 166 ALA A C 1
ATOM 1327 O O . ALA A 1 166 ? 18.154 4.894 -73.442 1.00 90.56 166 ALA A O 1
ATOM 1328 N N . ASP A 1 167 ? 18.188 2.668 -73.790 1.00 91.94 167 ASP A N 1
ATOM 1329 C CA . ASP A 1 167 ? 16.897 2.559 -74.478 1.00 91.94 167 ASP A CA 1
ATOM 1330 C C . ASP A 1 167 ? 15.711 2.443 -73.499 1.00 91.94 167 ASP A C 1
ATOM 1332 O O . ASP A 1 167 ? 14.545 2.493 -73.893 1.00 91.94 167 ASP A O 1
ATOM 1336 N N . GLY A 1 168 ? 15.996 2.332 -72.199 1.00 90.81 168 GLY A N 1
ATOM 1337 C CA . GLY A 1 168 ? 15.010 2.284 -71.126 1.00 90.81 168 GLY A CA 1
ATOM 1338 C C . GLY A 1 168 ? 14.601 0.875 -70.694 1.00 90.81 168 GLY A C 1
ATOM 1339 O O . GLY A 1 168 ? 13.748 0.752 -69.807 1.00 90.81 168 GLY A O 1
ATOM 1340 N N . TYR A 1 169 ? 15.201 -0.181 -71.247 1.00 92.69 169 TYR A N 1
ATOM 1341 C CA . TYR A 1 169 ? 14.923 -1.551 -70.834 1.00 92.69 169 TYR A CA 1
ATOM 1342 C C . TYR A 1 169 ? 15.499 -1.839 -69.452 1.00 92.69 169 TYR A C 1
ATOM 1344 O O . TYR A 1 169 ? 16.611 -1.443 -69.096 1.00 92.69 169 TYR A O 1
ATOM 1352 N N . LEU A 1 170 ? 14.707 -2.554 -68.654 1.00 93.69 170 LEU A N 1
ATOM 1353 C CA . LEU A 1 170 ? 15.079 -2.958 -67.307 1.00 93.69 170 LEU A CA 1
ATOM 1354 C C . LEU A 1 170 ? 15.719 -4.339 -67.320 1.00 93.69 170 LEU A C 1
ATOM 1356 O O . LEU A 1 170 ? 15.210 -5.274 -67.936 1.00 93.69 170 LEU A O 1
ATOM 1360 N N . ASN A 1 171 ? 16.802 -4.472 -66.568 1.00 92.31 171 ASN A N 1
ATOM 1361 C CA . ASN A 1 171 ? 17.523 -5.722 -66.419 1.00 92.31 171 ASN A CA 1
ATOM 1362 C C . ASN A 1 171 ? 17.970 -5.910 -64.963 1.00 92.31 171 ASN A C 1
ATOM 1364 O O . ASN A 1 171 ? 17.998 -4.960 -64.177 1.00 92.31 171 ASN A O 1
ATOM 1368 N N . ALA A 1 172 ? 18.312 -7.140 -64.592 1.00 93.19 172 ALA A N 1
ATOM 1369 C CA . ALA A 1 172 ? 18.853 -7.463 -63.279 1.00 93.19 172 ALA A CA 1
ATOM 1370 C C . ALA A 1 172 ? 20.098 -8.343 -63.409 1.00 93.19 172 ALA A C 1
ATOM 1372 O O . ALA A 1 172 ? 20.149 -9.269 -64.227 1.00 93.19 172 ALA A O 1
ATOM 1373 N N . ARG A 1 173 ? 21.118 -8.050 -62.602 1.00 91.88 173 ARG A N 1
ATOM 1374 C CA . ARG A 1 173 ? 22.386 -8.791 -62.569 1.00 91.88 173 ARG A CA 1
ATOM 1375 C C . ARG A 1 173 ? 22.831 -9.015 -61.135 1.00 91.88 173 ARG A C 1
ATOM 1377 O O . ARG A 1 173 ? 22.522 -8.203 -60.265 1.00 91.88 173 ARG A O 1
ATOM 1384 N N . LEU A 1 174 ? 23.530 -10.119 -60.883 1.00 90.19 174 LEU A N 1
ATOM 1385 C CA . LEU A 1 174 ? 24.152 -10.350 -59.580 1.00 90.19 174 LEU A CA 1
ATOM 1386 C C . LEU A 1 174 ? 25.207 -9.271 -59.341 1.00 90.19 174 LEU A C 1
ATOM 1388 O O . LEU A 1 174 ? 25.923 -8.902 -60.266 1.00 90.19 174 LEU A O 1
ATOM 1392 N N . LEU A 1 175 ? 25.337 -8.805 -58.099 1.00 88.19 175 LEU A N 1
ATOM 1393 C CA . LEU A 1 175 ? 26.302 -7.767 -57.721 1.00 88.19 175 LEU A CA 1
ATOM 1394 C C . LEU A 1 175 ? 27.735 -8.093 -58.182 1.00 88.19 175 LEU A C 1
ATOM 1396 O O . LEU A 1 175 ? 28.450 -7.203 -58.625 1.00 88.19 175 LEU A O 1
ATOM 1400 N N . LYS A 1 176 ? 28.128 -9.374 -58.151 1.00 86.69 176 LYS A N 1
ATOM 1401 C CA . LYS A 1 176 ? 2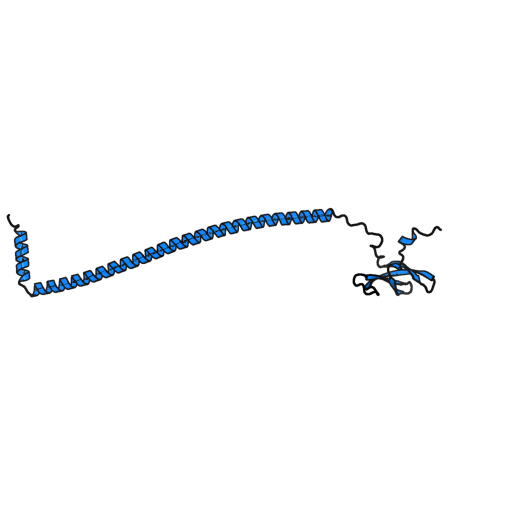9.448 -9.845 -58.609 1.00 86.69 176 LYS A CA 1
ATOM 1402 C C . LYS A 1 176 ? 29.704 -9.659 -60.116 1.00 86.69 176 LYS A C 1
ATOM 1404 O O . LYS A 1 176 ? 30.858 -9.652 -60.529 1.00 86.69 176 LYS A O 1
ATOM 1409 N N . ASP A 1 177 ? 28.647 -9.544 -60.921 1.00 87.94 177 ASP A N 1
ATOM 1410 C CA . ASP A 1 177 ? 28.720 -9.419 -62.384 1.00 87.94 177 ASP A CA 1
ATOM 1411 C C . ASP A 1 177 ? 28.699 -7.942 -62.828 1.00 87.94 177 ASP A C 1
ATOM 1413 O O . ASP A 1 177 ? 28.605 -7.642 -64.019 1.00 87.94 177 ASP A O 1
ATOM 1417 N N . VAL A 1 178 ? 28.753 -7.011 -61.870 1.00 87.81 178 VAL A N 1
ATOM 1418 C CA . VAL A 1 178 ? 28.674 -5.569 -62.093 1.00 87.81 178 VAL A CA 1
ATOM 1419 C C . VAL A 1 178 ? 30.001 -4.919 -61.718 1.00 87.81 178 VAL A C 1
ATOM 1421 O O . VAL A 1 178 ? 30.552 -5.181 -60.650 1.00 87.81 178 VAL A O 1
ATOM 1424 N N . ARG A 1 179 ? 30.504 -4.032 -62.580 1.00 88.38 179 ARG A N 1
ATOM 1425 C CA . ARG A 1 179 ? 31.678 -3.199 -62.287 1.00 88.38 179 ARG A CA 1
ATOM 1426 C C . ARG A 1 179 ? 31.254 -1.749 -62.092 1.00 88.38 179 ARG A C 1
ATOM 1428 O O . ARG A 1 179 ? 30.477 -1.217 -62.881 1.00 88.38 179 ARG A O 1
ATOM 1435 N N . THR A 1 180 ? 31.768 -1.114 -61.045 1.00 80.44 180 THR A N 1
ATOM 1436 C CA . THR A 1 180 ? 31.675 0.339 -60.855 1.00 80.44 180 THR A CA 1
ATOM 1437 C C . THR A 1 180 ? 32.878 1.017 -61.502 1.00 80.44 180 THR A C 1
ATOM 1439 O O . THR A 1 180 ? 33.965 0.440 -61.549 1.00 80.44 180 THR A O 1
ATOM 1442 N N . ASP A 1 181 ? 32.717 2.260 -61.957 1.00 67.50 181 ASP A N 1
ATOM 1443 C CA . ASP A 1 181 ? 33.795 3.023 -62.610 1.00 67.50 181 ASP A CA 1
ATOM 1444 C C . ASP A 1 181 ? 35.046 3.190 -61.726 1.00 67.50 181 ASP A C 1
ATOM 1446 O O . ASP A 1 181 ? 36.159 3.316 -62.232 1.00 67.50 181 ASP A O 1
ATOM 1450 N N . ALA A 1 182 ? 34.910 3.094 -60.398 1.00 58.50 182 ALA A N 1
ATOM 1451 C CA . ALA A 1 182 ? 36.040 3.103 -59.466 1.00 58.50 182 ALA A CA 1
ATOM 1452 C C . ALA A 1 182 ? 37.031 1.938 -59.693 1.00 58.50 182 ALA A C 1
ATOM 1454 O O . ALA A 1 182 ? 38.215 2.067 -59.379 1.00 58.50 182 ALA A O 1
ATOM 1455 N N . ALA A 1 183 ? 36.582 0.821 -60.278 1.00 53.00 183 ALA A N 1
ATOM 1456 C CA . ALA A 1 183 ? 37.446 -0.298 -60.651 1.00 53.00 183 ALA A CA 1
ATOM 1457 C C . ALA A 1 183 ? 38.270 -0.035 -61.933 1.00 53.00 183 ALA A C 1
ATOM 1459 O O . ALA A 1 183 ? 39.229 -0.763 -62.184 1.00 53.00 183 ALA A O 1
ATOM 1460 N N . MET A 1 184 ? 37.957 1.008 -62.718 1.00 49.69 184 ME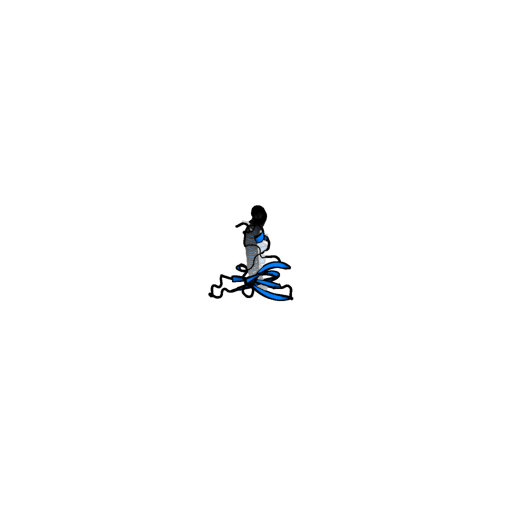T A N 1
ATOM 1461 C CA . MET A 1 184 ? 38.687 1.357 -63.951 1.00 49.69 184 MET A CA 1
ATOM 1462 C C . MET A 1 184 ? 39.996 2.128 -63.711 1.00 49.69 184 MET A C 1
ATOM 1464 O O . MET A 1 184 ? 40.805 2.264 -64.620 1.00 49.69 184 MET A O 1
ATOM 1468 N N . GLY A 1 185 ? 40.273 2.593 -62.488 1.00 46.94 185 GLY A N 1
ATOM 1469 C CA . GLY A 1 185 ? 41.497 3.350 -62.190 1.00 46.94 185 GLY A CA 1
ATOM 1470 C C . GLY A 1 185 ? 42.773 2.522 -61.973 1.00 46.94 185 GLY A C 1
ATOM 1471 O O . GLY A 1 185 ? 43.820 3.112 -61.716 1.00 46.94 185 GLY A O 1
ATOM 1472 N N . LYS A 1 186 ? 42.724 1.179 -61.997 1.00 45.56 186 LYS A N 1
ATOM 1473 C CA . LYS A 1 186 ? 43.859 0.339 -61.542 1.00 45.56 186 LYS A CA 1
ATOM 1474 C C . LYS A 1 186 ? 44.227 -0.880 -62.398 1.00 45.56 186 LYS A C 1
ATOM 1476 O O . LYS A 1 186 ? 45.022 -1.692 -61.934 1.00 45.56 186 LYS A O 1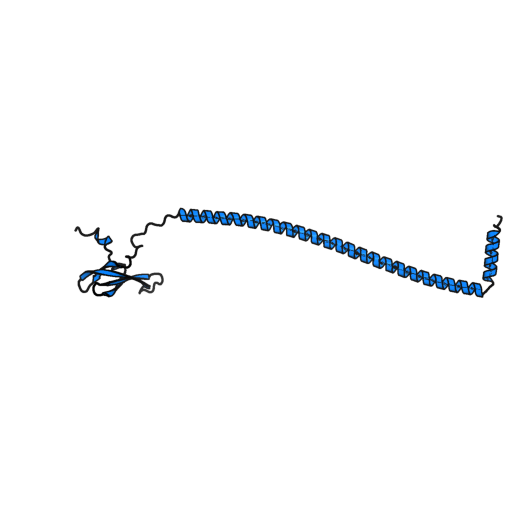
ATOM 1481 N N . GLY A 1 187 ? 43.726 -1.034 -63.622 1.00 47.09 187 GLY A N 1
ATOM 1482 C CA . GLY A 1 187 ? 43.923 -2.307 -64.326 1.00 47.09 187 GLY A CA 1
ATOM 1483 C C . GLY A 1 187 ? 43.883 -2.271 -65.841 1.00 47.09 187 GLY A C 1
ATOM 1484 O O . GLY A 1 187 ? 43.222 -3.124 -66.407 1.00 47.09 187 GLY A O 1
ATOM 1485 N N . GLU A 1 188 ? 44.585 -1.339 -66.487 1.00 38.91 188 GLU A N 1
ATOM 1486 C CA . GLU A 1 188 ? 44.881 -1.419 -67.928 1.00 38.91 188 GLU A CA 1
ATOM 1487 C C . GLU A 1 188 ? 46.258 -0.789 -68.230 1.00 38.91 188 GLU A C 1
ATOM 1489 O O . GLU A 1 188 ? 46.390 0.286 -68.804 1.00 38.91 188 GLU A O 1
ATOM 1494 N N . GLN A 1 189 ? 47.314 -1.469 -67.775 1.00 37.12 189 GLN A N 1
ATOM 1495 C CA . GLN A 1 189 ? 48.627 -1.488 -68.431 1.00 37.12 189 GLN A CA 1
ATOM 1496 C C . GLN A 1 189 ? 49.188 -2.906 -68.293 1.00 37.12 189 GLN A C 1
ATOM 1498 O O . GLN A 1 189 ? 49.846 -3.239 -67.307 1.00 37.12 189 GLN A O 1
ATOM 1503 N N . SER A 1 190 ? 48.875 -3.763 -69.257 1.00 34.97 190 SER A N 1
ATOM 1504 C CA . SER A 1 190 ? 49.655 -4.949 -69.628 1.00 34.97 190 SER A CA 1
ATOM 1505 C C . SER A 1 190 ? 49.334 -5.289 -71.072 1.00 34.97 190 SER A C 1
ATOM 1507 O O . SER A 1 190 ? 48.127 -5.322 -71.391 1.00 34.97 190 SER A O 1
#

pLDDT: mean 87.82, std 13.49, range [34.97, 98.69]

Foldseek 3Di:
DDDDVVVVVVVVVVVVLVVDPVSVVVVVVVVVVVVVVVVVVVVVVVVVVVVVVVVVVVVVVVVVVVVVVVVVVVVVVVVVVVVVVVVVVVVVVVVVVVVVVVVVVVPDDDPDQDPVNDDADQQAWKWAQDPVVRDTAIWGFHDKDWDDDPVPPNVDTFIKTWTAHPVGDIDIDTSVRIGHCVVVPPDPDD

Secondary structure (DSSP, 8-state):
----HHHHHHHHHHHHHTT-HHHHHHHHHHHHHHHHHHHHHHHHHHHHHHHHHHHHHHHHHHHHHHHHHHHHHHHHHHHHHHHHHHHHHHHHHHHHHHHHHHHHHHHSPPPPPPTTS-PPPTT-EEEEEETTTTEEEEEEEEEEEEEE-TT--TT-EEEEEEEE-TT--EEEEEGGGEEEGGGGGS----

Sequence (190 aa):
MTFDKDQLRETAKLQKLMRDPTAVQALIAENERIAKTSEAWERLSVYSKSISDSFRAERDQLKAENFQLNAQVDTLTEWYLNALKDAAAIGKDRDQLKADNEALRNAAAPLDPVNGDQLPAINSKVLIHLSSCDAWVEHTVVGYYAWEDLGANEYLHRVFIRVRDADGYLNARLLKDVRTDAAMGKGEQS